Protein AF-A0A117LUB0-F1 (afdb_monomer_lite)

Structure (mmCIF, N/CA/C/O backbone):
data_AF-A0A117LUB0-F1
#
_entry.id   AF-A0A117LUB0-F1
#
loop_
_atom_site.group_PDB
_atom_site.id
_atom_site.type_symbol
_atom_site.label_atom_id
_atom_site.label_alt_id
_atom_site.label_comp_id
_atom_site.label_asym_id
_atom_site.label_entity_id
_atom_site.label_seq_id
_atom_site.pdbx_PDB_ins_code
_atom_site.Cartn_x
_atom_site.Cartn_y
_atom_site.Cartn_z
_atom_site.occupancy
_atom_site.B_iso_or_equiv
_atom_site.auth_seq_id
_atom_site.auth_comp_id
_atom_site.auth_asym_id
_atom_site.auth_atom_id
_atom_site.pdbx_PDB_model_num
ATOM 1 N N . MET A 1 1 ? 6.906 -8.704 -12.789 1.00 58.91 1 MET A N 1
ATOM 2 C CA . MET A 1 1 ? 6.897 -8.270 -11.365 1.00 58.91 1 MET A CA 1
ATOM 3 C C . MET A 1 1 ? 5.902 -9.139 -10.612 1.00 58.91 1 MET A C 1
ATOM 5 O O . MET A 1 1 ? 5.045 -9.706 -11.265 1.00 58.91 1 MET A O 1
ATOM 9 N N . SER A 1 2 ? 6.000 -9.278 -9.291 1.00 69.88 2 SER A N 1
ATOM 10 C CA . SER A 1 2 ? 4.994 -10.000 -8.493 1.00 69.88 2 SER A CA 1
ATOM 11 C C . SER A 1 2 ? 3.838 -9.080 -8.073 1.00 69.88 2 SER A C 1
ATOM 13 O O . SE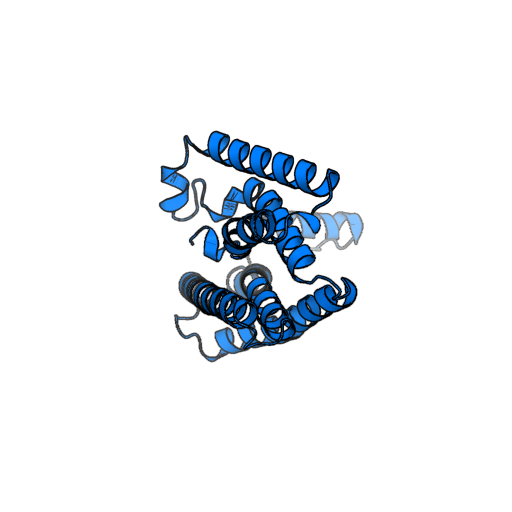R A 1 2 ? 4.019 -7.866 -7.974 1.00 69.88 2 SER A O 1
ATOM 15 N N . LEU A 1 3 ? 2.674 -9.656 -7.745 1.00 74.62 3 LEU A N 1
ATOM 16 C CA . LEU A 1 3 ? 1.497 -8.938 -7.218 1.00 74.62 3 LEU A CA 1
ATOM 17 C C . LEU A 1 3 ? 1.851 -8.012 -6.039 1.00 74.62 3 LEU A C 1
ATOM 19 O O . LEU A 1 3 ? 1.409 -6.869 -5.957 1.00 74.62 3 LEU A O 1
ATOM 23 N N . VAL A 1 4 ? 2.689 -8.520 -5.132 1.00 78.00 4 VAL A N 1
ATOM 24 C CA . VAL A 1 4 ? 3.098 -7.837 -3.897 1.00 78.00 4 VAL A CA 1
ATOM 25 C C . VAL A 1 4 ? 4.082 -6.702 -4.179 1.00 78.00 4 VAL A C 1
ATOM 27 O O . VAL A 1 4 ? 4.065 -5.700 -3.474 1.00 78.00 4 VAL A O 1
ATOM 30 N N . ALA A 1 5 ? 4.915 -6.818 -5.217 1.00 75.19 5 ALA A N 1
ATOM 31 C CA . ALA A 1 5 ? 5.794 -5.723 -5.618 1.00 75.19 5 ALA A CA 1
ATOM 32 C C . ALA A 1 5 ? 5.001 -4.538 -6.198 1.00 75.19 5 ALA A C 1
ATOM 34 O O . ALA A 1 5 ? 5.408 -3.393 -6.017 1.00 75.19 5 ALA A O 1
ATOM 35 N N . VAL A 1 6 ? 3.868 -4.817 -6.857 1.00 76.12 6 VAL A N 1
ATOM 36 C CA . VAL A 1 6 ? 2.976 -3.798 -7.434 1.00 76.12 6 VAL A CA 1
ATOM 37 C C . VAL A 1 6 ? 2.103 -3.147 -6.360 1.00 76.12 6 VAL A C 1
ATOM 39 O O . VAL A 1 6 ? 1.997 -1.924 -6.316 1.00 76.12 6 VAL A O 1
ATOM 42 N N . SER A 1 7 ? 1.501 -3.944 -5.471 1.00 83.94 7 SER A N 1
ATOM 43 C CA . SER A 1 7 ? 0.684 -3.447 -4.359 1.00 83.94 7 SER A CA 1
ATOM 44 C C . SER A 1 7 ? 1.039 -4.171 -3.054 1.00 83.94 7 SER A C 1
ATOM 46 O O . SER A 1 7 ? 0.397 -5.157 -2.677 1.00 83.94 7 SER A O 1
ATOM 48 N N . PRO A 1 8 ? 2.059 -3.694 -2.317 1.00 87.38 8 PRO A N 1
ATOM 49 C CA . PRO A 1 8 ? 2.492 -4.336 -1.074 1.00 87.38 8 PRO A CA 1
ATOM 50 C C . PRO A 1 8 ? 1.446 -4.235 0.044 1.00 87.38 8 PRO A C 1
ATOM 52 O O . PRO A 1 8 ? 1.437 -5.044 0.972 1.00 87.38 8 PRO A O 1
ATOM 55 N N . LEU A 1 9 ? 0.514 -3.283 -0.074 1.00 89.44 9 LEU A N 1
ATOM 56 C CA . LEU A 1 9 ? -0.613 -3.103 0.839 1.00 89.44 9 LEU A CA 1
ATOM 57 C C . LEU A 1 9 ? -1.539 -4.323 0.907 1.00 89.44 9 LEU A C 1
ATOM 59 O O . LEU A 1 9 ? -2.179 -4.527 1.938 1.00 89.44 9 LEU A O 1
ATOM 63 N N . ILE A 1 10 ? -1.563 -5.174 -0.125 1.00 90.06 10 ILE A N 1
ATOM 64 C CA . ILE A 1 10 ? -2.327 -6.431 -0.107 1.00 90.06 10 ILE A CA 1
ATOM 65 C C . ILE A 1 10 ? -1.963 -7.275 1.120 1.00 90.06 10 ILE A C 1
ATOM 67 O O . ILE A 1 10 ? -2.842 -7.861 1.742 1.00 90.06 10 ILE A O 1
ATOM 71 N N . ILE A 1 11 ? -0.691 -7.305 1.523 1.00 90.81 11 ILE A N 1
ATOM 72 C CA . ILE A 1 11 ? -0.265 -8.082 2.694 1.00 90.81 11 ILE A CA 1
ATOM 73 C C . ILE 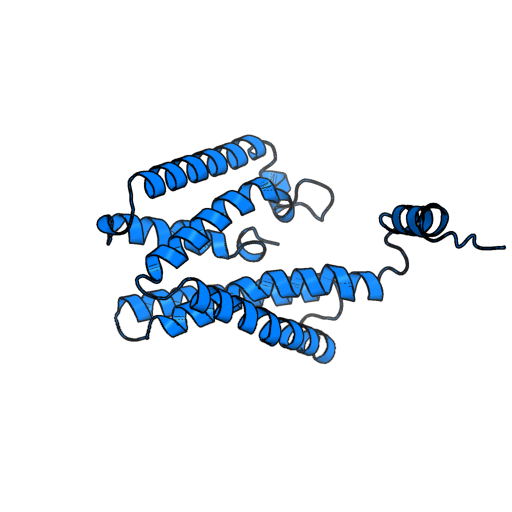A 1 11 ? -0.855 -7.508 3.984 1.00 90.81 11 ILE A C 1
ATOM 75 O O . ILE A 1 11 ? -1.269 -8.261 4.862 1.00 90.81 11 ILE A O 1
ATOM 79 N N . ILE A 1 12 ? -0.981 -6.184 4.086 1.00 89.94 12 ILE A N 1
ATOM 80 C CA . ILE A 1 12 ? -1.655 -5.546 5.223 1.00 89.94 12 ILE A CA 1
ATOM 81 C C . ILE A 1 12 ? -3.143 -5.926 5.231 1.00 89.94 12 ILE A C 1
ATOM 83 O O . ILE A 1 12 ? -3.667 -6.308 6.278 1.00 89.94 12 ILE A O 1
ATOM 87 N N . ALA A 1 13 ? -3.809 -5.897 4.074 1.00 91.44 13 ALA A N 1
ATOM 88 C CA . ALA A 1 13 ? -5.204 -6.319 3.955 1.00 91.44 13 ALA A CA 1
ATOM 89 C C . ALA A 1 13 ? -5.412 -7.801 4.314 1.00 91.44 13 ALA A C 1
ATOM 91 O O . ALA A 1 13 ? -6.375 -8.128 4.998 1.00 91.44 13 ALA A O 1
ATOM 92 N N . LEU A 1 14 ? -4.521 -8.698 3.887 1.00 90.56 14 LEU A N 1
ATOM 93 C CA . LEU A 1 14 ? -4.673 -10.142 4.097 1.00 90.56 14 LEU A CA 1
ATOM 94 C C . LEU A 1 14 ? -4.226 -10.616 5.484 1.00 90.56 14 LEU A C 1
ATOM 96 O O . LEU A 1 14 ? -4.727 -11.628 5.962 1.00 90.56 14 LEU A O 1
ATOM 100 N N . VAL A 1 15 ? -3.293 -9.915 6.133 1.00 90.56 15 VAL A N 1
ATOM 101 C CA . VAL A 1 15 ? -2.713 -10.351 7.416 1.00 90.56 15 VAL A CA 1
ATOM 102 C C . VAL A 1 15 ? -3.205 -9.492 8.574 1.00 90.56 15 VAL A C 1
ATOM 104 O O . VAL A 1 15 ? -3.722 -10.011 9.562 1.00 90.56 15 VAL A O 1
ATOM 107 N N . VAL A 1 16 ? -3.072 -8.169 8.475 1.00 90.25 16 VAL A N 1
ATOM 108 C CA . VAL A 1 16 ? -3.360 -7.268 9.601 1.00 90.25 16 VAL A CA 1
ATOM 109 C C . VAL A 1 16 ? -4.862 -7.157 9.840 1.00 90.25 16 VAL A C 1
ATOM 111 O O . VAL A 1 16 ? -5.297 -7.194 10.992 1.00 90.25 16 VAL A O 1
ATOM 114 N N . LEU A 1 17 ? -5.668 -7.065 8.777 1.00 92.06 17 LEU A N 1
ATOM 115 C CA . LEU A 1 17 ? -7.118 -6.922 8.913 1.00 92.06 17 LEU A CA 1
ATOM 116 C C . LEU A 1 17 ? -7.772 -8.124 9.625 1.00 92.06 17 LEU A C 1
ATOM 118 O O . LEU A 1 17 ? -8.487 -7.878 10.600 1.00 92.06 17 LEU A O 1
ATOM 122 N N . PRO A 1 18 ? -7.519 -9.399 9.251 1.00 91.44 18 PRO A N 1
ATOM 123 C CA . PRO A 1 18 ? -8.100 -10.536 9.970 1.00 91.44 18 PRO A CA 1
ATOM 124 C C . PRO A 1 18 ? -7.642 -10.621 11.428 1.00 91.44 18 PRO A C 1
ATOM 126 O O . PRO A 1 18 ? -8.453 -10.893 12.313 1.00 91.44 18 PRO A O 1
ATOM 129 N N . ILE A 1 19 ? -6.367 -10.321 11.708 1.00 91.31 19 ILE A N 1
ATOM 130 C CA . ILE A 1 19 ? -5.844 -10.297 13.083 1.00 91.31 19 ILE A CA 1
ATOM 131 C C . ILE A 1 19 ? -6.575 -9.242 13.921 1.00 91.31 19 ILE A C 1
ATOM 133 O O . ILE A 1 19 ? -6.931 -9.511 15.070 1.00 91.31 19 ILE A O 1
ATOM 137 N N . LEU A 1 20 ? -6.824 -8.052 13.367 1.00 90.69 20 LEU A N 1
ATOM 138 C CA . LEU A 1 20 ? -7.571 -6.998 14.057 1.00 90.69 20 LEU A CA 1
ATOM 139 C C . LEU A 1 20 ? -9.039 -7.373 14.266 1.00 90.69 20 LEU A C 1
ATOM 141 O O . LEU A 1 20 ? -9.566 -7.117 15.349 1.00 90.69 20 LEU A O 1
ATOM 145 N N . LEU A 1 21 ? -9.683 -7.995 13.275 1.00 91.44 21 LEU A N 1
ATOM 146 C CA . LEU A 1 21 ? -11.057 -8.487 13.402 1.00 91.44 21 LEU A CA 1
ATOM 147 C C . LEU A 1 21 ? -11.181 -9.529 14.518 1.00 91.44 21 LEU A C 1
ATOM 149 O O . LEU A 1 21 ? -12.146 -9.487 15.278 1.00 91.44 21 LEU A O 1
ATOM 153 N N . TRP A 1 22 ? -10.191 -10.414 14.659 1.00 91.44 22 TRP A N 1
ATOM 154 C CA . TRP A 1 22 ? -10.191 -11.436 15.704 1.00 91.44 22 TRP A CA 1
ATOM 155 C C . TRP A 1 22 ? -9.831 -10.874 17.086 1.00 91.44 22 TRP A C 1
ATOM 157 O O . TRP A 1 22 ? -10.547 -11.110 18.056 1.00 91.44 22 TRP A O 1
ATOM 167 N N . ARG A 1 23 ? -8.738 -10.108 17.202 1.00 89.44 23 ARG A N 1
ATOM 168 C CA . ARG A 1 23 ? -8.242 -9.626 18.506 1.00 89.44 23 ARG A CA 1
ATOM 169 C C . ARG A 1 23 ? -8.970 -8.394 19.032 1.00 89.44 23 ARG A C 1
ATOM 171 O O . ARG A 1 23 ? -8.934 -8.141 20.234 1.00 89.44 23 ARG A O 1
ATOM 178 N N . ARG A 1 24 ? -9.555 -7.573 18.156 1.00 87.62 24 ARG A N 1
ATOM 179 C CA . ARG A 1 24 ? -10.203 -6.299 18.515 1.00 87.62 24 ARG A CA 1
ATOM 180 C C . ARG A 1 24 ? -11.513 -6.085 17.740 1.00 87.62 24 ARG A C 1
ATOM 182 O O . ARG A 1 24 ? -11.680 -5.033 17.115 1.00 87.62 24 ARG A O 1
ATOM 189 N N . PRO A 1 25 ? -12.482 -7.017 17.819 1.00 88.12 25 PRO A N 1
ATOM 190 C CA . PRO A 1 25 ? -13.734 -6.933 17.061 1.00 88.12 25 PRO A CA 1
ATOM 191 C C . PRO A 1 25 ? -14.556 -5.678 17.383 1.00 88.12 25 PRO A C 1
ATOM 193 O O . PRO A 1 25 ? -15.292 -5.198 16.521 1.00 88.12 25 PRO A O 1
ATOM 196 N N . GLY A 1 26 ? -14.408 -5.124 18.595 1.00 87.62 26 GLY A N 1
ATOM 197 C CA . GLY A 1 26 ? -15.091 -3.906 19.043 1.00 87.62 26 GLY A CA 1
ATOM 198 C C . GLY A 1 26 ? -14.640 -2.616 18.346 1.00 87.62 26 GLY A C 1
ATOM 199 O O . GLY A 1 26 ? -15.321 -1.605 18.456 1.0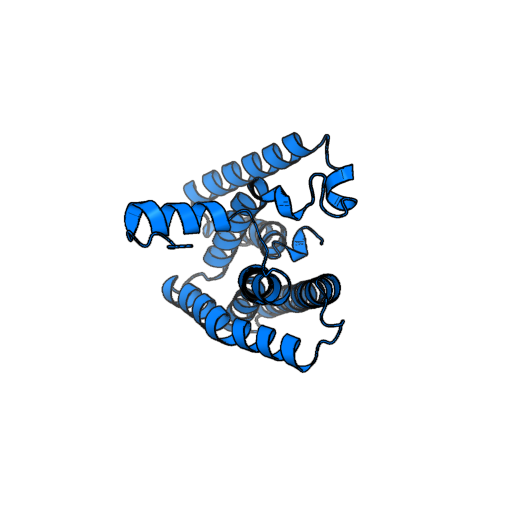0 87.62 26 GLY A O 1
ATOM 200 N N . ARG A 1 27 ? -13.527 -2.627 17.595 1.00 87.94 27 ARG A N 1
ATOM 201 C CA . ARG A 1 27 ? -13.092 -1.465 16.791 1.00 87.94 27 ARG A CA 1
ATOM 202 C C . ARG A 1 27 ? -13.838 -1.326 15.458 1.00 87.94 27 ARG A C 1
ATOM 204 O O . ARG A 1 27 ? -13.676 -0.316 14.768 1.00 87.94 27 ARG A O 1
ATOM 211 N N . PHE A 1 28 ? -14.618 -2.336 15.079 1.00 91.81 28 PHE A N 1
ATOM 212 C CA . PHE A 1 28 ? -15.309 -2.405 13.796 1.00 91.81 28 PHE A CA 1
ATOM 213 C C . PHE A 1 28 ? -16.811 -2.251 13.996 1.00 91.81 28 PHE A C 1
ATOM 215 O O . PHE A 1 28 ? -17.440 -3.062 14.679 1.00 91.81 28 PHE A O 1
ATOM 222 N N . THR A 1 29 ? -17.376 -1.230 13.359 1.00 92.38 29 THR A N 1
ATOM 223 C CA . THR A 1 29 ? -18.822 -1.009 13.303 1.00 92.38 29 THR A CA 1
ATOM 224 C C . THR A 1 29 ? -19.496 -2.034 12.385 1.00 92.38 29 THR A C 1
ATOM 226 O O . THR A 1 29 ? -18.838 -2.758 11.632 1.00 92.38 29 THR A O 1
ATOM 229 N N . THR A 1 30 ? -20.826 -2.103 12.422 1.00 92.94 30 THR A N 1
ATOM 230 C CA . THR A 1 30 ? -21.610 -2.919 11.481 1.00 92.94 30 THR A CA 1
ATOM 231 C C . THR A 1 30 ? -21.372 -2.496 10.031 1.00 92.94 30 THR A C 1
ATOM 233 O O . THR A 1 30 ? -21.163 -3.359 9.180 1.00 92.94 30 THR A O 1
ATOM 236 N N . ALA A 1 31 ? -21.303 -1.187 9.768 1.00 93.19 31 ALA A N 1
ATOM 237 C CA . ALA A 1 31 ? -20.984 -0.636 8.453 1.00 93.19 31 ALA A CA 1
ATOM 238 C C . ALA A 1 31 ? -19.578 -1.046 7.981 1.00 93.19 31 ALA A C 1
ATOM 240 O O . ALA A 1 31 ? -19.426 -1.509 6.853 1.00 93.19 31 ALA A O 1
ATOM 241 N N . ASP A 1 32 ? -18.561 -0.977 8.853 1.00 93.12 32 ASP A N 1
ATOM 242 C CA . ASP A 1 32 ? -17.200 -1.423 8.510 1.00 93.12 32 ASP A CA 1
ATOM 243 C C . ASP A 1 32 ? -17.191 -2.891 8.061 1.00 93.12 32 ASP A C 1
ATOM 245 O O . ASP A 1 32 ? -16.544 -3.243 7.079 1.00 93.12 32 ASP A O 1
ATOM 249 N N . ARG A 1 33 ? -17.932 -3.761 8.759 1.00 93.25 33 ARG A N 1
ATOM 250 C CA . ARG A 1 33 ? -18.008 -5.193 8.426 1.00 93.25 33 ARG A CA 1
ATOM 251 C C . ARG A 1 33 ? -18.712 -5.442 7.094 1.00 93.25 33 ARG A C 1
ATOM 253 O O . ARG A 1 33 ? -18.272 -6.309 6.344 1.00 93.25 33 ARG A O 1
ATOM 260 N N . GLN A 1 34 ? -19.763 -4.681 6.788 1.00 94.62 34 GLN A N 1
ATOM 261 C CA . GLN A 1 34 ? -20.443 -4.746 5.491 1.00 94.62 34 GLN A CA 1
ATOM 262 C C . GLN A 1 34 ? -19.518 -4.303 4.354 1.00 94.62 34 GLN A C 1
ATOM 264 O O . GLN A 1 34 ? -19.439 -4.989 3.337 1.00 94.62 34 GLN A O 1
ATOM 269 N N . ILE A 1 35 ? -18.765 -3.214 4.550 1.00 94.44 35 ILE A N 1
ATOM 270 C CA . ILE A 1 35 ? -17.763 -2.740 3.586 1.00 94.44 35 ILE A CA 1
ATOM 271 C C . ILE A 1 35 ? -16.678 -3.800 3.382 1.00 94.44 35 ILE A C 1
ATOM 273 O O . ILE A 1 35 ? -16.350 -4.125 2.244 1.00 94.44 35 ILE A O 1
ATOM 277 N N . ILE A 1 36 ? -16.147 -4.379 4.465 1.00 95.00 36 ILE A N 1
ATOM 278 C CA . ILE A 1 36 ? -15.138 -5.443 4.383 1.00 95.00 36 ILE A CA 1
ATOM 279 C C . ILE A 1 36 ? -15.680 -6.629 3.582 1.00 95.00 36 ILE A C 1
ATOM 281 O O . ILE A 1 36 ? -15.014 -7.084 2.655 1.00 95.00 36 ILE A O 1
ATOM 285 N N . LEU A 1 37 ? -16.887 -7.104 3.902 1.00 95.56 37 LEU A N 1
ATOM 286 C CA . LEU A 1 37 ? -17.511 -8.223 3.198 1.00 95.56 37 LEU A CA 1
ATOM 287 C C . LEU A 1 37 ? -17.689 -7.914 1.708 1.00 95.56 37 LEU A C 1
ATOM 289 O O . LEU A 1 37 ? -17.297 -8.722 0.869 1.00 95.56 37 LEU A O 1
ATOM 293 N N . PHE A 1 38 ? -18.227 -6.738 1.384 1.00 95.75 38 PHE A N 1
ATOM 294 C CA . PHE A 1 38 ? -18.416 -6.298 0.005 1.00 95.75 38 PHE A CA 1
ATOM 295 C C . PHE A 1 38 ? -17.092 -6.284 -0.769 1.00 95.75 38 PHE A C 1
ATOM 297 O O . PHE A 1 38 ? -16.996 -6.888 -1.835 1.00 95.75 38 PHE A O 1
ATOM 304 N N . LEU A 1 39 ? -16.047 -5.664 -0.214 1.00 95.44 39 LEU A N 1
ATOM 305 C CA . LEU A 1 39 ? -14.737 -5.572 -0.865 1.00 95.44 39 LEU A CA 1
ATOM 306 C C . LEU A 1 39 ? -14.063 -6.939 -1.026 1.00 95.44 39 LEU A C 1
ATOM 308 O O . LEU A 1 39 ? -13.416 -7.176 -2.046 1.00 95.44 39 LEU A O 1
ATOM 312 N N . VAL A 1 40 ? -14.227 -7.846 -0.059 1.00 94.25 40 VAL A N 1
ATOM 313 C CA . VAL A 1 40 ? -13.730 -9.226 -0.163 1.00 94.25 40 VAL A CA 1
ATOM 314 C C . VAL A 1 40 ? -14.455 -9.974 -1.280 1.00 94.25 40 VAL A C 1
ATOM 316 O O . VAL A 1 40 ? -13.796 -10.593 -2.113 1.00 94.25 40 VAL A O 1
ATOM 319 N N . VAL A 1 41 ? -15.786 -9.877 -1.352 1.00 95.31 41 VAL A N 1
ATOM 320 C CA . VAL A 1 41 ? -16.582 -10.513 -2.415 1.00 95.31 41 VAL A CA 1
ATOM 321 C C . VAL A 1 41 ? -16.202 -9.964 -3.789 1.00 95.31 41 VAL A C 1
ATOM 323 O O . VAL A 1 41 ? -15.964 -10.747 -4.707 1.00 95.31 41 VAL A O 1
ATOM 326 N N . VAL A 1 42 ? -16.067 -8.643 -3.929 1.00 93.31 42 VAL A N 1
ATOM 327 C CA . VAL A 1 42 ? -15.593 -8.009 -5.171 1.00 93.31 42 VAL A CA 1
ATOM 328 C C . VAL A 1 42 ? -14.187 -8.496 -5.526 1.00 93.31 42 VAL A C 1
ATOM 330 O O . VAL A 1 42 ? -13.941 -8.872 -6.670 1.00 93.31 42 VAL A O 1
ATOM 333 N N . GLY A 1 43 ? -13.272 -8.553 -4.555 1.00 91.25 43 GLY A N 1
ATOM 334 C CA . GLY A 1 43 ? -11.919 -9.065 -4.764 1.00 91.25 43 GLY A CA 1
ATOM 335 C C . GLY A 1 43 ? -11.912 -10.508 -5.278 1.00 91.25 43 GLY A C 1
ATOM 336 O O . GLY A 1 43 ? -11.214 -10.806 -6.246 1.00 91.25 43 GLY A O 1
ATOM 337 N N . ILE A 1 44 ? -12.729 -11.385 -4.687 1.00 91.50 44 ILE A N 1
ATOM 338 C CA . ILE A 1 44 ? -12.897 -12.775 -5.137 1.00 91.50 44 ILE A CA 1
ATOM 339 C C . ILE A 1 44 ? -13.486 -12.818 -6.550 1.00 91.50 44 ILE A C 1
ATOM 341 O O . ILE A 1 44 ? -12.973 -13.548 -7.393 1.00 91.50 44 ILE A O 1
ATOM 345 N N . ALA A 1 45 ? -14.516 -12.018 -6.838 1.00 91.12 45 ALA A N 1
ATOM 346 C CA . ALA A 1 45 ? -15.138 -11.966 -8.159 1.00 91.12 45 ALA A CA 1
ATOM 347 C C . ALA A 1 45 ? -14.135 -11.566 -9.253 1.00 91.12 45 ALA A C 1
ATOM 349 O O . ALA A 1 45 ? -14.137 -12.163 -10.330 1.00 91.12 45 ALA A O 1
ATOM 350 N N . VAL A 1 46 ? -13.228 -10.623 -8.963 1.00 88.81 46 VAL A N 1
ATOM 351 C CA . VAL A 1 46 ? -12.126 -10.283 -9.874 1.00 88.81 46 VAL A CA 1
ATOM 352 C C . VAL A 1 46 ? -11.241 -11.506 -10.110 1.00 88.81 46 VAL A C 1
ATOM 354 O O . VAL A 1 46 ? -11.019 -11.876 -11.257 1.00 88.81 46 VAL A O 1
ATOM 357 N N . TRP A 1 47 ? -10.785 -12.201 -9.066 1.00 86.44 47 TRP A N 1
ATOM 358 C CA . TRP A 1 47 ? -9.974 -13.412 -9.252 1.00 86.44 47 TRP A CA 1
ATOM 359 C C . TRP A 1 47 ? -10.692 -14.504 -10.055 1.00 86.44 47 TRP A C 1
ATOM 361 O O . TRP A 1 47 ? -10.076 -15.127 -10.918 1.00 86.44 47 TRP A O 1
ATOM 371 N N . VAL A 1 48 ? -11.996 -14.696 -9.838 1.00 87.50 48 VAL A N 1
ATOM 372 C CA . VAL A 1 48 ? -12.817 -15.643 -10.610 1.00 87.50 48 VAL A CA 1
ATOM 373 C C . VAL A 1 48 ? -12.885 -15.242 -12.086 1.00 87.50 48 VAL A C 1
ATOM 375 O O . VAL A 1 48 ? -12.723 -16.097 -12.957 1.00 87.50 48 VAL A O 1
ATOM 378 N N . ALA A 1 49 ? -13.050 -13.952 -12.388 1.00 85.62 49 ALA A N 1
ATOM 379 C CA . ALA A 1 49 ? -13.053 -13.455 -13.764 1.00 85.62 49 ALA A CA 1
ATOM 380 C C . ALA A 1 49 ? -11.710 -13.699 -14.479 1.00 85.62 49 ALA A C 1
ATOM 382 O O . ALA A 1 49 ? -11.687 -13.999 -15.673 1.00 85.62 49 ALA A O 1
ATOM 383 N N . TYR A 1 50 ? -10.596 -13.634 -13.744 1.00 81.25 50 TYR A N 1
ATOM 384 C CA . TYR A 1 50 ? -9.247 -13.859 -14.273 1.00 81.25 50 TYR A CA 1
ATOM 385 C C . TYR A 1 50 ? -8.764 -15.315 -14.172 1.00 81.25 50 TYR A C 1
ATOM 387 O O . TYR A 1 50 ? -7.657 -15.614 -14.624 1.00 81.25 50 TYR A O 1
ATOM 395 N N . LEU A 1 51 ? -9.583 -16.244 -13.658 1.00 81.19 51 LEU A N 1
ATOM 396 C CA . LEU A 1 51 ? -9.197 -17.645 -13.446 1.00 81.19 51 LEU A CA 1
ATOM 397 C C . LEU A 1 51 ? -8.690 -18.309 -14.737 1.00 81.19 51 LEU A C 1
ATOM 399 O O . LEU A 1 51 ? -7.684 -19.016 -14.729 1.00 81.19 51 LEU A O 1
ATOM 403 N N . ARG A 1 52 ? -9.349 -18.019 -15.867 1.00 77.56 52 ARG A N 1
ATOM 404 C CA . ARG A 1 52 ? -8.990 -18.547 -17.197 1.00 77.56 52 ARG A CA 1
ATOM 405 C C . ARG A 1 52 ? -7.639 -18.037 -17.711 1.00 77.56 52 ARG A C 1
ATOM 407 O O . ARG A 1 52 ? -7.032 -18.685 -18.554 1.00 77.56 52 ARG A O 1
ATOM 414 N N . SER A 1 53 ? -7.159 -16.915 -17.180 1.00 74.38 53 SER A N 1
ATOM 415 C CA . SER A 1 53 ? -5.927 -16.243 -17.605 1.00 74.38 53 SER A CA 1
ATOM 416 C C . SER A 1 53 ? -4.818 -16.305 -16.546 1.00 74.38 53 SER A C 1
ATOM 418 O O . SER A 1 53 ? -3.782 -15.661 -16.705 1.00 74.38 53 SER A O 1
ATOM 420 N N . MET A 1 54 ? -5.000 -17.103 -15.484 1.00 72.12 54 MET A N 1
ATOM 421 C CA . MET A 1 54 ? -4.064 -17.251 -14.356 1.00 72.12 54 MET A CA 1
ATOM 422 C C . MET A 1 54 ? -2.636 -17.593 -14.784 1.00 72.12 54 MET A C 1
ATOM 424 O O . MET A 1 54 ? -1.675 -17.069 -14.221 1.00 72.12 54 MET A O 1
ATOM 428 N N . HIS A 1 55 ? -2.489 -18.457 -15.792 1.00 70.06 55 HIS A N 1
ATOM 429 C CA . HIS A 1 55 ? -1.174 -18.834 -16.302 1.00 70.06 55 HIS A CA 1
ATOM 430 C C . HIS A 1 55 ? -0.455 -17.641 -16.954 1.00 70.06 55 HIS A C 1
ATOM 432 O O . HIS A 1 55 ? 0.727 -17.431 -16.697 1.00 70.06 55 HIS A O 1
ATOM 438 N N . GLY A 1 56 ? -1.177 -16.812 -17.719 1.00 65.62 56 GLY A N 1
ATOM 439 C CA . GLY A 1 56 ? -0.627 -15.624 -18.383 1.00 65.62 56 GLY A CA 1
ATOM 440 C C . GLY A 1 56 ? -0.197 -14.515 -17.416 1.00 65.62 56 GLY A C 1
ATOM 441 O O . GLY A 1 56 ? 0.794 -13.837 -17.685 1.00 65.62 56 GLY A O 1
ATOM 442 N N . LEU A 1 57 ? -0.860 -14.401 -16.255 1.00 65.62 57 LEU A N 1
ATOM 443 C CA . LEU A 1 57 ? -0.555 -13.393 -15.222 1.00 65.62 57 LEU A CA 1
ATOM 444 C C . LEU A 1 57 ? 0.879 -13.468 -14.690 1.00 65.62 57 LEU A C 1
ATOM 446 O O . LEU A 1 57 ? 1.437 -12.436 -14.318 1.00 65.62 57 LEU A O 1
ATOM 450 N N . ASN A 1 58 ? 1.478 -14.661 -14.663 1.00 63.62 58 ASN A N 1
ATOM 451 C CA . ASN A 1 58 ? 2.808 -14.883 -14.087 1.00 63.62 58 ASN A CA 1
ATOM 452 C C . ASN A 1 58 ? 3.920 -15.092 -15.126 1.00 63.62 58 ASN A C 1
ATOM 454 O O . ASN A 1 58 ? 5.092 -15.028 -14.761 1.00 63.62 58 ASN A O 1
ATOM 458 N N . THR A 1 59 ? 3.579 -15.342 -16.394 1.00 61.66 59 THR A N 1
ATOM 459 C CA . THR A 1 59 ? 4.547 -15.695 -17.452 1.00 61.66 59 THR A CA 1
ATOM 460 C C . THR A 1 59 ? 4.678 -14.638 -18.549 1.00 61.66 59 THR A C 1
ATOM 462 O O . THR A 1 59 ? 5.555 -14.749 -19.405 1.00 61.66 59 THR A O 1
ATOM 465 N N . SER A 1 60 ? 3.838 -13.598 -18.539 1.00 55.56 60 SER A N 1
ATOM 466 C CA . SER A 1 60 ? 3.840 -12.562 -19.573 1.00 55.56 60 SER A CA 1
ATOM 467 C C . SER A 1 60 ? 5.108 -11.700 -19.555 1.00 55.56 60 SER A C 1
ATOM 469 O O . SER A 1 60 ? 5.456 -11.087 -18.546 1.00 55.56 60 SER A O 1
ATOM 471 N N . ASN A 1 61 ? 5.740 -11.578 -20.727 1.00 56.22 61 ASN A N 1
ATOM 472 C CA . ASN A 1 61 ? 6.808 -10.613 -21.015 1.00 56.22 61 ASN A CA 1
ATOM 473 C C . ASN A 1 61 ? 6.267 -9.218 -21.409 1.00 56.22 61 ASN A C 1
ATOM 475 O O . ASN A 1 61 ? 7.037 -8.373 -21.861 1.00 56.22 61 ASN A O 1
ATOM 479 N N . GLY A 1 62 ? 4.960 -8.961 -21.239 1.00 51.41 62 GLY A N 1
ATOM 480 C CA . GLY A 1 62 ? 4.358 -7.628 -21.386 1.00 51.41 62 GLY A CA 1
ATOM 481 C C . GLY A 1 62 ? 3.233 -7.473 -22.418 1.00 51.41 62 GLY A C 1
ATOM 482 O O . GLY A 1 62 ? 2.741 -6.361 -22.553 1.00 51.41 62 GLY A O 1
ATOM 483 N N . ILE A 1 63 ? 2.806 -8.531 -23.126 1.00 47.12 63 ILE A N 1
ATOM 484 C CA . ILE A 1 63 ? 1.817 -8.425 -24.233 1.00 47.12 63 ILE A CA 1
ATOM 485 C C . ILE A 1 63 ? 0.492 -9.190 -23.959 1.00 47.12 63 ILE A C 1
ATOM 487 O O . ILE A 1 63 ? -0.496 -9.019 -24.661 1.00 47.12 63 ILE A O 1
ATOM 491 N N . VAL A 1 64 ? 0.407 -9.982 -22.887 1.00 50.41 64 VAL A N 1
ATOM 492 C CA . VAL A 1 64 ? -0.781 -10.783 -22.467 1.00 50.41 64 VAL A CA 1
ATOM 493 C C . VAL A 1 64 ? -0.974 -10.544 -20.948 1.00 50.41 64 VAL A C 1
ATOM 495 O O . VAL A 1 64 ? -0.003 -10.054 -20.361 1.00 50.41 64 VAL A O 1
ATOM 498 N N . PRO A 1 65 ? -2.148 -10.745 -20.287 1.00 50.31 65 PRO A N 1
ATOM 499 C CA . PRO A 1 65 ? -2.452 -10.074 -19.022 1.00 50.31 65 PRO A CA 1
ATOM 500 C C . PRO A 1 65 ? -1.347 -10.344 -18.011 1.00 50.31 65 PRO A C 1
ATOM 502 O O . PRO A 1 65 ? -1.144 -11.471 -17.594 1.00 50.31 65 PRO A O 1
ATOM 505 N N . ASP A 1 66 ? -0.591 -9.298 -17.714 1.00 61.72 66 ASP A N 1
ATOM 506 C CA . ASP A 1 66 ? 0.470 -9.238 -16.723 1.00 61.72 66 ASP A CA 1
ATOM 507 C C . ASP A 1 66 ? -0.171 -8.900 -15.378 1.00 61.72 66 ASP A C 1
ATOM 509 O O . ASP A 1 66 ? -1.155 -8.158 -15.319 1.00 61.72 66 ASP A O 1
ATOM 513 N N . ILE A 1 67 ? 0.389 -9.409 -14.284 1.00 67.19 67 ILE A N 1
ATOM 514 C CA . ILE A 1 67 ? -0.113 -9.138 -12.936 1.00 67.19 67 ILE A CA 1
ATOM 515 C C . ILE A 1 67 ? -0.243 -7.635 -12.630 1.00 67.19 67 ILE A C 1
ATOM 517 O O . ILE A 1 67 ? -1.086 -7.239 -11.827 1.00 67.19 67 ILE A O 1
ATOM 521 N N . ARG A 1 68 ? 0.525 -6.773 -13.309 1.00 65.00 68 ARG A N 1
ATOM 522 C CA . ARG A 1 68 ? 0.392 -5.306 -13.258 1.00 65.00 68 ARG A CA 1
ATOM 523 C C . ARG A 1 68 ? -0.993 -4.797 -13.674 1.00 65.00 68 ARG A C 1
ATOM 525 O O . ARG A 1 68 ? -1.407 -3.755 -13.179 1.00 65.00 68 ARG A O 1
ATOM 532 N N . TYR A 1 69 ? -1.714 -5.527 -14.521 1.00 67.06 69 TYR A N 1
ATOM 533 C CA . TYR A 1 69 ? -3.039 -5.153 -15.026 1.00 67.06 69 TYR A CA 1
ATOM 534 C C . TYR A 1 69 ? -4.196 -5.722 -14.195 1.00 67.06 69 TYR A C 1
ATOM 536 O O . TYR A 1 69 ? -5.358 -5.505 -14.534 1.00 67.06 69 TYR A O 1
ATOM 544 N N . LEU A 1 70 ? -3.913 -6.360 -13.050 1.00 78.25 70 LEU A N 1
ATOM 545 C CA . LEU A 1 70 ? -4.928 -6.735 -12.058 1.00 78.25 70 LEU A CA 1
ATOM 546 C C . LEU A 1 70 ? -5.455 -5.513 -11.264 1.00 78.25 70 LEU A C 1
ATOM 548 O O . LEU A 1 70 ? -5.831 -5.616 -10.096 1.00 78.25 70 LEU A O 1
ATOM 552 N N . THR A 1 71 ? -5.504 -4.340 -11.903 1.00 72.56 71 THR A N 1
ATOM 553 C CA . THR A 1 71 ? -6.003 -3.063 -11.372 1.00 72.56 71 THR A CA 1
ATOM 554 C C . THR A 1 71 ? -7.360 -3.181 -10.680 1.00 72.56 71 THR A C 1
ATOM 556 O O . THR A 1 71 ? -7.491 -2.639 -9.578 1.00 72.56 71 THR A O 1
ATOM 559 N N . PRO A 1 72 ? -8.342 -3.941 -11.216 1.00 82.88 72 PRO A N 1
ATOM 560 C CA . PRO A 1 72 ? -9.627 -4.116 -10.542 1.00 82.88 72 PRO A CA 1
ATOM 561 C C . PRO A 1 72 ? -9.524 -4.790 -9.165 1.00 82.88 72 PRO A C 1
ATOM 563 O O . PRO A 1 72 ? -10.394 -4.570 -8.330 1.00 82.88 72 PRO A O 1
ATOM 566 N N . PHE A 1 73 ? -8.473 -5.578 -8.898 1.00 87.88 73 PHE A N 1
ATOM 567 C CA . PHE A 1 73 ? -8.218 -6.186 -7.585 1.00 87.88 73 PHE A CA 1
ATOM 568 C C . PHE A 1 73 ? -7.411 -5.271 -6.656 1.00 87.88 73 PHE A C 1
ATOM 570 O O . PHE A 1 73 ? -7.630 -5.266 -5.442 1.00 87.88 73 PHE A O 1
ATOM 577 N N . TYR A 1 74 ? -6.486 -4.474 -7.200 1.00 86.25 74 TYR A N 1
ATOM 578 C CA . TYR A 1 74 ? -5.658 -3.584 -6.382 1.00 86.25 74 TYR A CA 1
ATOM 579 C C . TYR A 1 74 ? -6.480 -2.537 -5.632 1.00 86.25 74 TYR A C 1
ATOM 581 O O . TYR A 1 74 ? -6.125 -2.193 -4.505 1.00 86.25 74 TYR A O 1
ATOM 589 N N . LEU A 1 75 ? -7.589 -2.076 -6.214 1.00 88.50 75 LEU A N 1
ATOM 590 C CA . LEU A 1 75 ? -8.483 -1.119 -5.569 1.00 88.50 75 LEU A CA 1
ATOM 591 C C . LEU A 1 75 ? -9.157 -1.686 -4.301 1.00 88.50 75 LEU A C 1
ATOM 593 O O . LEU A 1 75 ? -8.932 -1.119 -3.229 1.00 88.50 75 LEU A O 1
ATOM 597 N N . PRO A 1 76 ? -9.928 -2.794 -4.345 1.00 91.69 76 PRO A N 1
ATOM 598 C CA . PRO A 1 76 ? -10.550 -3.342 -3.144 1.00 91.69 76 PRO A CA 1
ATOM 599 C C . PRO A 1 76 ? -9.515 -3.762 -2.097 1.00 91.69 76 PRO A C 1
ATOM 601 O O . PRO A 1 76 ? -9.697 -3.472 -0.914 1.00 91.69 76 PRO A O 1
ATOM 604 N N . ALA A 1 77 ? -8.392 -4.358 -2.507 1.00 91.44 77 ALA A N 1
ATOM 605 C CA . ALA A 1 77 ? -7.329 -4.717 -1.572 1.00 91.44 77 ALA A CA 1
ATOM 606 C C . ALA A 1 77 ? -6.669 -3.484 -0.924 1.00 91.44 77 ALA A C 1
ATOM 608 O O . ALA A 1 77 ? -6.387 -3.491 0.275 1.00 91.44 77 ALA A O 1
ATOM 609 N N . GLY A 1 78 ? -6.462 -2.409 -1.689 1.00 90.50 78 GLY A N 1
ATOM 610 C CA . GLY A 1 78 ? -5.938 -1.142 -1.183 1.00 90.50 78 GLY A CA 1
ATOM 611 C C . GLY A 1 78 ? -6.873 -0.492 -0.163 1.00 90.50 78 GLY A C 1
ATOM 612 O O . GLY A 1 78 ? -6.417 -0.073 0.901 1.00 90.50 78 GLY A O 1
ATOM 613 N N . ILE A 1 79 ? -8.182 -0.478 -0.430 1.00 92.81 79 ILE A N 1
ATOM 614 C CA . ILE A 1 79 ? -9.182 0.060 0.507 1.00 92.81 79 ILE A CA 1
ATOM 615 C C . ILE A 1 79 ? -9.210 -0.766 1.802 1.00 92.81 79 ILE A C 1
ATOM 617 O O . ILE A 1 79 ? -9.191 -0.192 2.892 1.00 92.81 79 ILE A O 1
ATOM 621 N N . LEU A 1 80 ? -9.178 -2.101 1.708 1.00 94.94 80 LEU A N 1
ATOM 622 C CA . LEU A 1 80 ? -9.093 -2.982 2.880 1.00 94.94 80 LEU A CA 1
ATOM 623 C C . LEU A 1 80 ? -7.828 -2.717 3.709 1.00 94.94 80 LEU A C 1
ATOM 625 O O . LEU A 1 80 ? -7.893 -2.682 4.940 1.00 94.94 80 LEU A O 1
ATOM 629 N N . ALA A 1 81 ? -6.688 -2.488 3.055 1.00 92.94 81 ALA A N 1
ATOM 630 C CA . ALA A 1 81 ? -5.441 -2.155 3.733 1.00 92.94 81 ALA A CA 1
ATOM 631 C C . ALA A 1 81 ? -5.519 -0.799 4.449 1.00 92.94 81 ALA A C 1
ATOM 633 O O . ALA A 1 81 ? -5.117 -0.700 5.607 1.00 92.94 81 ALA A O 1
ATOM 634 N N . ILE A 1 82 ? -6.074 0.231 3.802 1.00 92.00 82 ILE A N 1
ATOM 635 C CA . ILE A 1 82 ? -6.273 1.557 4.409 1.00 92.00 82 ILE A CA 1
ATOM 636 C C . ILE A 1 82 ? -7.194 1.452 5.626 1.00 92.00 82 ILE A C 1
ATOM 638 O O . ILE A 1 82 ? -6.889 2.017 6.679 1.00 92.00 82 ILE A O 1
ATOM 642 N N . LEU A 1 83 ? -8.280 0.684 5.519 1.00 92.38 83 LEU A N 1
ATOM 643 C CA . LEU A 1 83 ? -9.185 0.432 6.636 1.00 92.38 83 LEU A CA 1
ATOM 644 C C . LEU A 1 83 ? -8.451 -0.267 7.789 1.00 92.38 83 LEU A C 1
ATOM 646 O O . LEU A 1 83 ? -8.564 0.164 8.936 1.00 92.38 83 LEU A O 1
ATOM 650 N N . ALA A 1 84 ? -7.638 -1.287 7.500 1.00 92.56 84 ALA A N 1
ATOM 651 C CA . ALA A 1 84 ? -6.819 -1.962 8.506 1.00 92.56 84 ALA A CA 1
ATOM 652 C C . ALA A 1 84 ? -5.843 -0.997 9.200 1.00 92.56 84 ALA A C 1
ATOM 654 O O . ALA A 1 84 ? -5.749 -0.993 10.427 1.00 92.56 84 ALA A O 1
ATOM 655 N N . ILE A 1 85 ? -5.165 -0.140 8.431 1.00 91.62 85 ILE A N 1
ATOM 656 C CA . ILE A 1 85 ? -4.233 0.880 8.931 1.00 91.62 85 ILE A CA 1
ATOM 657 C C . ILE A 1 85 ? -4.964 1.881 9.833 1.00 91.62 85 ILE A C 1
ATOM 659 O O . ILE A 1 85 ? -4.488 2.183 10.927 1.00 91.62 85 ILE A O 1
ATOM 663 N N . HIS A 1 86 ? -6.139 2.357 9.421 1.00 90.38 86 HIS A N 1
ATOM 664 C CA . HIS A 1 86 ? -6.946 3.285 10.210 1.00 90.38 86 HIS A CA 1
ATOM 665 C C . HIS A 1 86 ? -7.397 2.656 11.539 1.00 90.38 86 HIS A C 1
ATOM 667 O O . HIS A 1 86 ? -7.241 3.255 12.603 1.00 90.38 86 HIS A O 1
ATOM 673 N N . LYS A 1 87 ? -7.873 1.405 11.514 1.00 90.50 87 LYS A N 1
ATOM 674 C CA . LYS A 1 87 ? -8.287 0.682 12.730 1.00 90.50 87 LYS A CA 1
ATOM 675 C C . LYS A 1 87 ? -7.110 0.286 13.625 1.00 90.50 87 LYS A C 1
ATOM 677 O O . LYS A 1 87 ? -7.275 0.175 14.847 1.00 90.50 87 LYS A O 1
ATO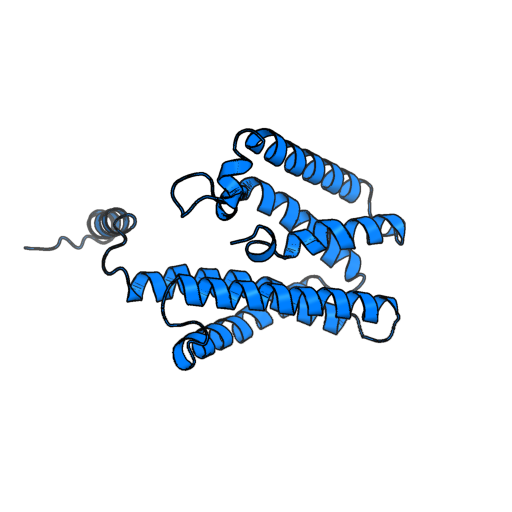M 682 N N . LEU A 1 88 ? -5.922 0.103 13.050 1.00 90.31 88 LEU A N 1
ATOM 683 C CA . LEU A 1 88 ? -4.676 -0.074 13.794 1.00 90.31 88 LEU A CA 1
ATOM 684 C C . LEU A 1 88 ? -4.286 1.217 14.531 1.00 90.31 88 LEU A C 1
ATOM 686 O O . LEU A 1 88 ? -3.904 1.146 15.701 1.00 90.31 88 LEU A O 1
ATOM 690 N N . ALA A 1 89 ? -4.452 2.371 13.874 1.00 85.94 89 ALA A N 1
ATOM 691 C CA . ALA A 1 89 ? -4.079 3.695 14.373 1.00 85.94 89 ALA A CA 1
ATOM 692 C C . ALA A 1 89 ? -4.744 4.070 15.699 1.00 85.94 89 ALA A C 1
ATOM 694 O O . ALA A 1 89 ? -4.121 4.737 16.524 1.00 85.94 89 ALA A O 1
ATOM 695 N N . GLY A 1 90 ? -5.983 3.612 15.912 1.00 83.62 90 GLY A N 1
ATOM 696 C CA . GLY A 1 90 ? -6.767 3.983 17.087 1.00 83.62 90 GLY A CA 1
ATOM 697 C C . GLY A 1 90 ? -6.993 5.492 17.112 1.00 83.62 90 GLY A C 1
ATOM 698 O O . GLY A 1 90 ? -7.645 6.021 16.220 1.00 83.62 90 GLY A O 1
ATOM 699 N N . ASP A 1 91 ? -6.404 6.165 18.099 1.00 81.75 91 ASP A N 1
ATOM 700 C CA . ASP A 1 91 ? -6.631 7.590 18.375 1.00 81.75 91 ASP A CA 1
ATOM 701 C C . ASP A 1 91 ? -5.753 8.532 17.535 1.00 81.75 91 ASP A C 1
ATOM 703 O O . ASP A 1 91 ? -5.852 9.755 17.639 1.00 81.75 91 ASP A O 1
ATOM 707 N N . ILE A 1 92 ? -4.863 7.992 16.697 1.00 84.06 92 ILE A N 1
ATOM 708 C CA . ILE A 1 92 ? -4.049 8.820 15.805 1.00 84.06 92 ILE A CA 1
ATOM 709 C C . ILE A 1 92 ? -4.957 9.454 14.749 1.00 84.06 92 ILE A C 1
ATOM 711 O O . ILE A 1 92 ? -5.626 8.764 13.980 1.00 84.06 92 ILE A O 1
ATOM 715 N N . SER A 1 93 ? -4.925 10.786 14.674 1.00 85.75 93 SER A N 1
ATOM 716 C CA . SER A 1 93 ? -5.751 11.532 13.726 1.00 85.75 93 SER A CA 1
ATOM 717 C C . SER A 1 93 ? -5.441 11.153 12.272 1.00 85.75 93 SER A C 1
ATOM 719 O O . SER A 1 93 ? -4.279 10.984 11.884 1.00 85.75 93 SER A O 1
ATOM 721 N N . ALA A 1 94 ? -6.478 11.096 11.430 1.00 84.81 94 ALA A N 1
ATOM 722 C CA . ALA A 1 94 ? -6.324 10.847 9.995 1.00 84.81 94 ALA A CA 1
ATOM 723 C C . ALA A 1 94 ? -5.395 11.878 9.325 1.00 84.81 94 ALA A C 1
ATOM 725 O O . ALA A 1 94 ? -4.601 11.524 8.455 1.00 84.81 94 ALA A O 1
ATOM 726 N N . LYS A 1 95 ? -5.425 13.135 9.796 1.00 87.69 95 LYS A N 1
ATOM 727 C CA . LYS A 1 95 ? -4.525 14.208 9.351 1.00 87.69 95 LYS A CA 1
ATOM 728 C C . LYS A 1 95 ? -3.056 13.849 9.583 1.00 87.69 95 LYS A C 1
ATOM 730 O O . LYS A 1 95 ? -2.232 14.071 8.703 1.00 87.69 95 LYS A O 1
ATOM 735 N N . THR A 1 96 ? -2.722 13.272 10.737 1.00 86.06 96 THR A N 1
ATOM 736 C CA . THR A 1 96 ? -1.349 12.851 11.053 1.00 86.06 96 THR A CA 1
ATOM 737 C C . THR A 1 96 ? -0.885 11.719 10.137 1.00 86.06 96 THR A C 1
ATOM 739 O O . THR A 1 96 ? 0.233 11.769 9.631 1.00 86.06 96 THR A O 1
ATOM 742 N N . ILE A 1 97 ? -1.744 10.728 9.877 1.00 85.44 97 ILE A N 1
ATOM 743 C CA . ILE A 1 97 ? -1.433 9.613 8.964 1.00 85.44 97 ILE A CA 1
ATOM 744 C C . ILE A 1 97 ? -1.199 10.141 7.544 1.00 85.44 97 ILE A C 1
ATOM 746 O O . ILE A 1 97 ? -0.194 9.800 6.919 1.00 85.44 97 ILE A O 1
ATOM 750 N N . ALA A 1 98 ? -2.084 11.018 7.062 1.00 87.31 98 ALA A N 1
ATOM 751 C CA . ALA A 1 98 ? -1.950 11.658 5.757 1.00 87.31 98 ALA A CA 1
ATOM 752 C C . ALA A 1 98 ? -0.663 12.490 5.659 1.00 87.31 98 ALA A C 1
ATOM 754 O O . ALA A 1 98 ? 0.045 12.410 4.659 1.00 87.31 98 ALA A O 1
ATOM 755 N N . MET A 1 99 ? -0.314 13.230 6.716 1.00 89.94 99 MET A N 1
ATOM 756 C CA . MET A 1 99 ? 0.921 14.009 6.778 1.00 89.94 99 MET A CA 1
ATOM 757 C C . MET A 1 99 ? 2.169 13.119 6.714 1.00 89.94 99 MET A C 1
ATOM 759 O O . MET A 1 99 ? 3.087 13.441 5.967 1.00 89.94 99 MET A O 1
ATOM 763 N N . TYR A 1 100 ? 2.212 11.990 7.434 1.00 88.19 100 TYR A N 1
ATOM 764 C CA . TYR A 1 100 ? 3.328 11.039 7.319 1.00 88.19 100 TYR A CA 1
ATOM 765 C C . TYR A 1 100 ? 3.431 10.430 5.923 1.00 88.19 100 TYR A C 1
ATOM 767 O O . TYR A 1 100 ? 4.538 10.315 5.401 1.00 88.19 100 TYR A O 1
ATOM 775 N N . GLY A 1 101 ? 2.297 10.094 5.303 1.00 89.00 101 GLY A N 1
ATOM 776 C CA . GLY A 1 101 ? 2.260 9.657 3.908 1.00 89.00 101 GLY A CA 1
ATOM 777 C C . GLY A 1 101 ? 2.843 10.714 2.970 1.00 89.00 101 GLY A C 1
ATOM 778 O O . GLY A 1 101 ? 3.771 10.427 2.222 1.00 89.00 101 GLY A O 1
ATOM 779 N N . MET A 1 102 ? 2.365 11.957 3.067 1.00 91.75 102 MET A N 1
ATOM 780 C CA . MET A 1 102 ? 2.823 13.068 2.230 1.00 91.75 102 MET A CA 1
ATOM 781 C C . MET A 1 102 ? 4.314 13.367 2.423 1.00 91.75 102 MET A C 1
ATOM 783 O O . MET A 1 102 ? 5.043 13.483 1.442 1.00 91.75 102 MET A O 1
ATOM 787 N N . LEU A 1 103 ? 4.786 13.448 3.672 1.00 92.50 103 LEU A N 1
ATOM 788 C CA . LEU A 1 103 ? 6.204 13.656 3.975 1.00 92.50 103 LEU A CA 1
ATOM 789 C C . LEU A 1 103 ? 7.064 12.510 3.441 1.00 92.50 103 LEU A C 1
ATOM 791 O O . LEU A 1 103 ? 8.127 12.760 2.879 1.00 92.50 103 LEU A O 1
ATOM 795 N N . SER A 1 104 ? 6.601 11.264 3.568 1.00 93.00 104 SER A N 1
ATOM 796 C CA . SER A 1 104 ? 7.313 10.121 3.000 1.00 93.00 104 SER A CA 1
ATOM 797 C C . SER A 1 104 ? 7.404 10.232 1.482 1.00 93.00 104 SER A C 1
ATOM 799 O O . SER A 1 104 ? 8.483 10.039 0.937 1.00 93.00 104 SER A O 1
ATOM 801 N N . VAL A 1 105 ? 6.322 10.607 0.796 1.00 92.06 105 VAL A N 1
ATOM 802 C CA . VAL A 1 105 ? 6.341 10.797 -0.660 1.00 92.06 105 VAL A CA 1
ATOM 803 C C . VAL A 1 105 ? 7.312 11.903 -1.061 1.00 92.06 105 VAL A C 1
ATOM 805 O O . VAL A 1 105 ? 8.157 11.669 -1.925 1.00 92.06 105 VAL A O 1
ATOM 808 N N . LEU A 1 106 ? 7.233 13.066 -0.413 1.00 91.81 106 LEU A N 1
ATOM 809 C CA . LEU A 1 106 ? 8.059 14.234 -0.728 1.00 91.81 106 LEU A CA 1
ATOM 810 C C . LEU A 1 106 ? 9.549 14.011 -0.457 1.00 91.81 106 LEU A C 1
ATOM 812 O O . LEU A 1 106 ? 10.374 14.561 -1.176 1.00 91.81 106 LEU A O 1
ATOM 816 N N . LEU A 1 107 ? 9.903 13.224 0.560 1.00 93.69 107 LEU A N 1
ATOM 817 C CA . LEU A 1 107 ? 11.299 12.978 0.924 1.00 93.69 107 LEU A CA 1
ATOM 818 C C . LEU A 1 107 ? 11.847 11.719 0.253 1.00 93.69 107 LEU A C 1
ATOM 820 O O . LEU A 1 107 ? 12.880 11.756 -0.409 1.00 93.69 107 LEU A O 1
ATOM 824 N N . THR A 1 108 ? 11.163 10.587 0.405 1.00 93.19 108 THR A N 1
ATOM 825 C CA . THR A 1 108 ? 11.673 9.287 -0.038 1.00 93.19 108 THR A CA 1
ATOM 826 C C . THR A 1 108 ? 11.679 9.168 -1.559 1.00 93.19 108 THR A C 1
ATOM 828 O O . THR A 1 108 ? 12.637 8.630 -2.102 1.00 93.19 108 THR A O 1
ATOM 831 N N . THR A 1 109 ? 10.673 9.693 -2.267 1.00 91.50 109 THR A N 1
ATOM 832 C CA . THR A 1 109 ? 10.622 9.594 -3.738 1.00 91.50 109 THR A CA 1
ATOM 833 C C . THR A 1 109 ? 11.831 10.231 -4.429 1.00 91.50 109 THR A C 1
ATOM 835 O O . THR A 1 109 ? 12.524 9.510 -5.150 1.00 91.50 109 THR A O 1
ATOM 838 N N . PRO A 1 110 ? 12.138 11.533 -4.232 1.00 90.06 110 PRO A N 1
ATOM 839 C CA . PRO A 1 110 ? 13.286 12.145 -4.896 1.00 90.06 110 PRO A CA 1
ATOM 840 C C . PRO A 1 110 ? 14.603 11.510 -4.450 1.00 90.06 110 PRO A C 1
ATOM 842 O O . PRO A 1 110 ? 15.474 11.297 -5.286 1.00 90.06 110 PRO A O 1
ATOM 845 N N . LEU A 1 111 ? 14.739 11.132 -3.173 1.00 93.31 111 LEU A N 1
ATOM 846 C CA . LEU A 1 111 ? 15.937 10.447 -2.684 1.00 93.31 111 LEU A CA 1
ATOM 847 C C . LEU A 1 111 ? 16.165 9.104 -3.388 1.00 93.31 111 LEU A C 1
ATOM 849 O O . LEU A 1 111 ? 17.286 8.822 -3.804 1.00 93.31 111 LEU A O 1
ATOM 853 N N . LEU A 1 112 ? 15.118 8.290 -3.559 1.00 92.12 112 LEU A N 1
ATOM 854 C CA . LEU A 1 112 ? 15.220 7.012 -4.268 1.00 92.12 112 LEU A CA 1
ATOM 855 C C . LEU A 1 112 ? 15.558 7.208 -5.746 1.00 92.12 112 LEU A C 1
ATOM 857 O O . LEU A 1 112 ? 16.392 6.480 -6.281 1.00 92.12 112 LEU A O 1
ATOM 861 N N . ILE A 1 113 ? 14.937 8.194 -6.393 1.00 87.12 113 ILE A N 1
ATOM 862 C CA . ILE A 1 113 ? 15.210 8.520 -7.794 1.00 87.12 113 ILE A CA 1
ATOM 863 C C . ILE A 1 113 ? 16.668 8.957 -7.964 1.00 87.12 113 ILE A C 1
ATOM 865 O O . ILE A 1 113 ? 17.380 8.380 -8.784 1.00 87.12 113 ILE A O 1
ATOM 869 N N . LEU A 1 114 ? 17.137 9.916 -7.159 1.00 87.62 114 LEU A N 1
ATOM 870 C CA . LEU A 1 114 ? 18.522 10.392 -7.197 1.00 87.62 114 LEU A CA 1
ATOM 871 C C . LEU A 1 114 ? 19.511 9.253 -6.938 1.00 87.62 114 LEU A C 1
ATOM 873 O O . LEU A 1 114 ? 20.486 9.103 -7.671 1.00 87.62 114 LEU A O 1
ATOM 877 N N . PHE A 1 115 ? 19.232 8.411 -5.940 1.00 90.50 115 PHE A N 1
ATOM 878 C CA . PHE A 1 115 ? 20.058 7.247 -5.631 1.00 90.50 115 PHE A CA 1
ATOM 879 C C . PHE A 1 115 ? 20.199 6.317 -6.841 1.00 90.50 115 PHE A C 1
ATOM 881 O O . PHE A 1 115 ? 21.307 5.922 -7.203 1.00 90.50 115 PHE A O 1
ATOM 888 N N . ILE A 1 116 ? 19.093 5.985 -7.505 1.00 86.25 116 ILE A N 1
ATOM 889 C CA . ILE A 1 116 ? 19.124 5.107 -8.676 1.00 86.25 116 ILE A CA 1
ATOM 890 C C . ILE A 1 116 ? 19.845 5.767 -9.848 1.00 86.25 116 ILE A C 1
ATOM 892 O O . ILE A 1 116 ? 20.611 5.083 -10.521 1.00 86.25 116 ILE A O 1
ATOM 896 N N . MET A 1 117 ? 19.631 7.065 -10.083 1.00 81.69 117 MET A N 1
ATOM 897 C CA . MET A 1 117 ? 20.288 7.792 -11.174 1.00 81.69 117 MET A CA 1
ATOM 898 C C . MET A 1 117 ? 21.812 7.814 -11.018 1.00 81.69 117 MET A C 1
ATOM 900 O O . MET A 1 117 ? 22.515 7.679 -12.017 1.00 81.69 117 MET A O 1
ATOM 904 N N . ILE A 1 118 ? 22.307 7.945 -9.782 1.00 82.94 118 ILE A N 1
ATOM 905 C CA . ILE A 1 118 ? 23.741 8.031 -9.475 1.00 82.94 118 ILE A CA 1
ATOM 906 C C . ILE A 1 118 ? 24.394 6.646 -9.434 1.00 82.94 118 ILE A C 1
ATOM 908 O O . ILE A 1 118 ? 25.429 6.436 -10.059 1.00 82.94 118 ILE A O 1
ATOM 912 N N . PHE A 1 119 ? 23.816 5.703 -8.686 1.00 86.69 119 PHE A N 1
ATOM 913 C CA . PHE A 1 119 ? 24.498 4.445 -8.358 1.00 86.69 119 PHE A CA 1
ATOM 914 C C . PHE A 1 119 ? 24.142 3.283 -9.285 1.00 86.69 119 PHE A C 1
ATOM 916 O O . PHE A 1 119 ? 24.931 2.350 -9.395 1.00 86.69 119 PHE A O 1
ATOM 923 N N . GLN A 1 120 ? 22.958 3.306 -9.911 1.00 84.19 120 GLN A N 1
ATOM 924 C CA . GLN A 1 120 ? 22.466 2.269 -10.832 1.00 84.19 120 GLN A CA 1
ATOM 925 C C . GLN A 1 120 ? 22.834 0.824 -10.416 1.00 84.19 120 GLN A C 1
ATOM 927 O O . GLN A 1 120 ? 23.407 0.077 -11.210 1.00 84.19 120 GLN A O 1
ATOM 932 N N . PRO A 1 121 ? 22.484 0.377 -9.192 1.00 84.06 121 PRO A N 1
ATOM 933 C CA . PRO A 1 121 ? 23.007 -0.867 -8.605 1.00 84.06 121 PRO A CA 1
ATOM 934 C C . PRO A 1 121 ? 22.669 -2.142 -9.395 1.00 84.06 121 PRO A C 1
ATOM 936 O O . PRO A 1 121 ? 23.312 -3.170 -9.222 1.00 84.06 121 PRO A O 1
ATOM 939 N N . TYR A 1 122 ? 21.650 -2.079 -10.254 1.00 83.88 122 TYR A N 1
ATOM 940 C CA . TYR A 1 122 ? 21.219 -3.172 -11.129 1.00 83.88 122 TYR A CA 1
ATOM 941 C C . TYR A 1 122 ? 21.231 -2.761 -12.618 1.00 83.88 122 TYR A C 1
ATOM 943 O O . TYR A 1 122 ? 20.554 -3.382 -13.436 1.00 83.88 122 TYR A O 1
ATOM 951 N N . GLY A 1 123 ? 21.974 -1.702 -12.966 1.00 75.12 123 GLY A N 1
ATOM 952 C CA . GLY A 1 123 ? 22.067 -1.120 -14.310 1.00 75.12 123 GLY A CA 1
ATOM 953 C C . GLY A 1 123 ? 20.980 -0.084 -14.643 1.00 75.12 123 GLY A C 1
ATOM 954 O O . GLY A 1 123 ? 19.895 -0.081 -14.061 1.00 75.12 123 GLY A O 1
ATOM 955 N N . GLY A 1 124 ? 21.265 0.787 -15.618 1.00 73.94 124 GLY A N 1
ATOM 956 C CA . GLY A 1 124 ? 20.411 1.909 -16.049 1.00 73.94 124 GLY A CA 1
ATOM 957 C C . GLY A 1 124 ? 19.251 1.559 -16.996 1.00 73.94 124 GLY A C 1
ATOM 958 O O . GLY A 1 124 ? 18.764 2.409 -17.744 1.00 73.94 124 GLY A O 1
ATOM 959 N N . ALA A 1 125 ? 18.819 0.296 -17.024 1.00 74.00 125 ALA A N 1
ATOM 960 C CA . ALA A 1 125 ? 17.749 -0.187 -17.897 1.00 74.00 125 ALA A CA 1
ATOM 961 C C . ALA A 1 125 ? 16.455 -0.476 -17.117 1.00 74.00 125 ALA A C 1
ATOM 963 O O . ALA A 1 125 ? 16.474 -0.677 -15.904 1.00 74.00 125 ALA A O 1
ATOM 964 N N . TYR A 1 126 ? 15.328 -0.579 -17.836 1.00 73.94 126 TYR A N 1
ATOM 965 C CA . TYR A 1 126 ? 14.000 -0.852 -17.272 1.00 73.94 126 TYR A CA 1
ATOM 966 C C . TYR A 1 126 ? 14.000 -2.029 -16.287 1.00 73.94 126 TYR A C 1
ATOM 968 O O . TYR A 1 126 ? 13.413 -1.953 -15.205 1.00 73.94 126 TYR A O 1
ATOM 976 N N . LEU A 1 127 ? 14.685 -3.114 -16.656 1.00 76.38 127 LEU A N 1
ATOM 977 C CA . LEU A 1 127 ? 14.786 -4.317 -15.839 1.00 76.38 127 LEU A CA 1
ATOM 978 C C . LEU A 1 127 ? 15.537 -4.053 -14.526 1.00 76.38 127 LEU A C 1
ATOM 980 O O . LEU A 1 127 ? 15.059 -4.461 -13.472 1.00 76.38 127 LEU A O 1
ATOM 984 N N . GLY A 1 128 ? 16.655 -3.325 -14.571 1.00 78.50 128 GLY A N 1
ATOM 985 C CA . GLY A 1 128 ? 17.448 -2.974 -13.389 1.00 78.50 128 GLY A CA 1
ATOM 986 C C . GLY A 1 128 ? 16.655 -2.140 -12.387 1.00 78.50 128 GLY A C 1
ATOM 987 O O . GLY A 1 128 ? 16.581 -2.462 -11.201 1.00 78.50 128 GLY A O 1
ATOM 988 N N . TYR A 1 129 ? 15.950 -1.130 -12.885 1.00 81.62 129 TYR A N 1
ATOM 989 C CA . TYR A 1 129 ? 15.036 -0.297 -12.105 1.00 81.62 129 TYR A CA 1
ATOM 990 C C . TYR A 1 129 ? 13.876 -1.088 -11.491 1.00 81.62 129 TYR A C 1
ATOM 992 O O . TYR A 1 129 ? 13.555 -0.942 -10.312 1.00 81.62 129 TYR A O 1
ATOM 1000 N N . THR A 1 130 ? 13.272 -1.977 -12.273 1.00 84.12 130 THR A N 1
ATOM 1001 C CA . THR A 1 130 ? 12.210 -2.886 -11.824 1.00 84.12 130 THR A CA 1
ATOM 1002 C C . THR A 1 130 ? 12.708 -3.822 -10.718 1.00 84.12 130 THR A C 1
ATOM 1004 O O . THR A 1 130 ? 12.019 -3.999 -9.710 1.00 84.12 130 THR A O 1
ATOM 1007 N N . ILE A 1 131 ? 13.912 -4.384 -10.858 1.00 87.19 131 ILE A N 1
ATOM 1008 C CA . ILE A 1 131 ? 14.537 -5.246 -9.844 1.00 87.19 131 ILE A CA 1
ATOM 1009 C C . ILE A 1 131 ? 14.824 -4.454 -8.567 1.00 87.19 131 ILE A C 1
ATOM 1011 O O . ILE A 1 131 ? 14.468 -4.926 -7.485 1.00 87.19 131 ILE A O 1
ATOM 1015 N N . PHE A 1 132 ? 15.404 -3.255 -8.684 1.00 90.06 132 PHE A N 1
ATOM 1016 C CA . PHE A 1 132 ? 15.702 -2.387 -7.544 1.00 90.06 132 PHE A CA 1
ATOM 1017 C C . PHE A 1 132 ? 14.453 -2.118 -6.703 1.00 90.06 132 PHE A C 1
ATOM 1019 O O . PHE A 1 132 ? 14.417 -2.448 -5.516 1.00 90.06 132 PHE A O 1
ATOM 1026 N N . PHE A 1 133 ? 13.408 -1.571 -7.330 1.00 90.25 133 PHE A N 1
ATOM 1027 C CA . PHE A 1 133 ? 12.177 -1.216 -6.630 1.00 90.25 133 PHE A CA 1
ATOM 1028 C C . PHE A 1 133 ? 11.460 -2.453 -6.084 1.00 90.25 133 PHE A C 1
ATOM 1030 O O . PHE A 1 133 ? 10.980 -2.416 -4.958 1.00 90.25 133 PHE A O 1
ATOM 1037 N N . SER A 1 134 ? 11.464 -3.579 -6.807 1.00 90.38 134 SER A N 1
ATOM 1038 C CA . SER A 1 134 ? 10.884 -4.831 -6.297 1.00 90.38 134 SER A CA 1
ATOM 1039 C C . SER A 1 134 ? 11.601 -5.325 -5.036 1.00 90.38 134 SER A C 1
ATOM 1041 O O . SER A 1 134 ? 10.951 -5.639 -4.039 1.00 90.38 134 SER A O 1
ATOM 1043 N N . ARG A 1 135 ? 12.942 -5.380 -5.054 1.00 92.56 135 ARG A N 1
ATOM 1044 C CA . ARG A 1 135 ? 13.762 -5.788 -3.898 1.00 92.56 135 ARG A CA 1
ATOM 1045 C C . ARG A 1 135 ? 13.517 -4.864 -2.710 1.00 92.56 135 ARG A C 1
ATOM 1047 O O . ARG A 1 135 ? 13.299 -5.345 -1.600 1.00 92.56 135 ARG A O 1
ATOM 1054 N N . LEU A 1 136 ? 13.506 -3.556 -2.956 1.00 93.88 136 LEU A N 1
ATOM 1055 C CA . LEU A 1 136 ? 13.271 -2.553 -1.927 1.00 93.88 136 LEU A CA 1
ATOM 1056 C C . LEU A 1 136 ? 11.867 -2.676 -1.318 1.00 93.88 136 LEU A C 1
ATOM 1058 O O . LEU A 1 136 ? 11.742 -2.658 -0.095 1.00 93.88 136 LEU A O 1
ATOM 1062 N N . THR A 1 137 ? 10.832 -2.890 -2.138 1.00 93.75 137 THR A N 1
ATOM 1063 C CA . THR A 1 137 ? 9.465 -3.150 -1.663 1.00 93.75 137 THR A CA 1
ATOM 1064 C C . THR A 1 137 ? 9.431 -4.335 -0.706 1.00 93.75 137 THR A C 1
ATOM 1066 O O . THR A 1 137 ? 8.842 -4.232 0.367 1.00 93.75 137 THR A O 1
ATOM 1069 N N . TYR A 1 138 ? 10.097 -5.444 -1.040 1.00 93.00 138 TYR A N 1
ATOM 1070 C CA . TYR A 1 138 ? 10.141 -6.617 -0.165 1.0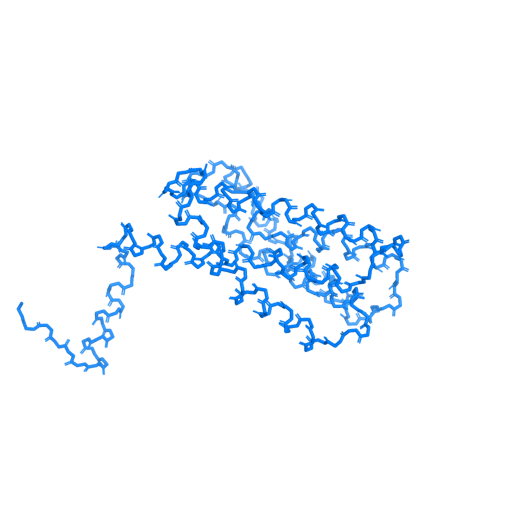0 93.00 138 TYR A CA 1
ATOM 1071 C C . TYR A 1 138 ? 10.918 -6.381 1.133 1.00 93.00 138 TYR A C 1
ATOM 1073 O O . TYR A 1 138 ? 10.472 -6.827 2.189 1.00 93.00 138 TYR A O 1
ATOM 1081 N N . ILE A 1 139 ? 12.041 -5.658 1.078 1.00 95.38 139 ILE A N 1
ATOM 1082 C CA . ILE A 1 139 ? 12.822 -5.302 2.272 1.00 95.38 139 ILE A CA 1
ATOM 1083 C C . ILE A 1 139 ? 11.978 -4.444 3.221 1.00 95.38 139 ILE A C 1
ATOM 1085 O O . ILE A 1 139 ? 11.868 -4.758 4.407 1.00 95.38 139 ILE A O 1
ATOM 1089 N N . ILE A 1 140 ? 11.335 -3.392 2.706 1.00 95.75 140 ILE A N 1
ATOM 1090 C CA . ILE A 1 140 ? 10.508 -2.508 3.533 1.00 95.75 140 ILE A CA 1
ATOM 1091 C C . ILE A 1 140 ? 9.227 -3.202 3.994 1.00 95.75 140 ILE A C 1
ATOM 1093 O O . ILE A 1 140 ? 8.806 -2.990 5.128 1.00 95.75 140 ILE A O 1
ATOM 1097 N N . LEU A 1 141 ? 8.636 -4.085 3.189 1.00 94.69 141 LEU A N 1
ATOM 1098 C CA . LEU A 1 141 ? 7.521 -4.919 3.633 1.00 94.69 141 LEU A CA 1
ATOM 1099 C C . LEU A 1 141 ? 7.935 -5.804 4.816 1.00 94.69 141 LEU A C 1
ATOM 1101 O O . LEU A 1 141 ? 7.216 -5.865 5.811 1.00 94.69 141 LEU A O 1
ATOM 1105 N N . GLY A 1 142 ? 9.108 -6.439 4.743 1.00 95.19 142 GLY A N 1
ATOM 1106 C CA . GLY A 1 142 ? 9.683 -7.179 5.866 1.00 95.19 142 GLY A CA 1
ATOM 1107 C C . GLY A 1 142 ? 9.849 -6.294 7.103 1.00 95.19 142 GLY A C 1
ATOM 1108 O O . GLY A 1 142 ? 9.422 -6.673 8.192 1.00 95.19 142 GLY A O 1
ATOM 1109 N N . ALA A 1 143 ? 10.371 -5.077 6.929 1.00 95.88 143 ALA A N 1
ATOM 1110 C CA . ALA A 1 143 ? 10.493 -4.106 8.014 1.00 95.88 143 ALA A CA 1
ATOM 1111 C C . ALA A 1 143 ? 9.130 -3.721 8.621 1.00 95.88 143 ALA A C 1
ATOM 1113 O O . ALA A 1 143 ? 9.021 -3.644 9.841 1.00 95.88 143 ALA A O 1
ATOM 1114 N N . VAL A 1 144 ? 8.081 -3.540 7.809 1.00 94.94 144 VAL A N 1
ATOM 1115 C CA . VAL A 1 144 ? 6.708 -3.282 8.284 1.00 94.94 144 VAL A CA 1
ATOM 1116 C C . VAL A 1 144 ? 6.177 -4.449 9.114 1.00 94.94 144 VAL A C 1
ATOM 1118 O O . VAL A 1 144 ? 5.597 -4.235 10.176 1.00 94.94 144 VAL A O 1
ATOM 1121 N N . LEU A 1 145 ? 6.386 -5.691 8.675 1.00 94.19 145 LEU A N 1
ATOM 1122 C CA . LEU A 1 145 ? 5.960 -6.865 9.442 1.00 94.19 145 LEU A CA 1
ATOM 1123 C C . LEU A 1 145 ? 6.707 -6.964 10.778 1.00 94.19 145 LEU A C 1
ATOM 1125 O O . LEU A 1 145 ? 6.089 -7.218 11.812 1.00 94.19 145 LEU A O 1
ATOM 1129 N N . VAL A 1 146 ? 8.014 -6.694 10.781 1.00 94.81 146 VAL A N 1
ATOM 1130 C CA . VAL A 1 146 ? 8.819 -6.658 12.009 1.00 94.81 146 VAL A CA 1
ATOM 1131 C C . VAL A 1 146 ? 8.338 -5.550 12.945 1.00 94.81 146 VAL A C 1
ATOM 1133 O O . VAL A 1 146 ? 8.117 -5.816 14.125 1.00 94.81 146 VAL A O 1
ATOM 1136 N N . THR A 1 147 ? 8.107 -4.326 12.458 1.00 94.88 147 THR A N 1
ATOM 1137 C CA . THR A 1 147 ? 7.614 -3.238 13.318 1.00 94.88 147 THR A CA 1
ATOM 1138 C C . THR A 1 147 ? 6.205 -3.500 13.836 1.00 94.88 147 THR A C 1
ATOM 1140 O O . THR A 1 147 ? 5.912 -3.110 14.964 1.00 94.88 147 THR A O 1
ATOM 1143 N N . LEU A 1 148 ? 5.345 -4.187 13.076 1.00 92.12 148 LEU A N 1
ATOM 1144 C CA . LEU A 1 148 ? 4.038 -4.652 13.550 1.00 92.12 148 LEU A CA 1
ATOM 1145 C C . LEU A 1 148 ? 4.172 -5.665 14.694 1.00 92.12 148 LEU A C 1
ATOM 1147 O O . LEU A 1 148 ? 3.486 -5.529 15.706 1.00 92.12 148 LEU A O 1
ATOM 1151 N N . ILE A 1 149 ? 5.073 -6.645 14.574 1.00 92.38 149 ILE A N 1
ATOM 1152 C CA . ILE A 1 149 ? 5.325 -7.635 15.633 1.00 92.38 149 ILE A CA 1
ATOM 1153 C C . ILE A 1 149 ? 5.891 -6.949 16.879 1.00 92.38 149 ILE A C 1
ATOM 1155 O O . ILE A 1 149 ? 5.366 -7.125 17.976 1.00 92.38 149 ILE A O 1
ATOM 1159 N N . LEU A 1 150 ? 6.921 -6.116 16.720 1.00 94.12 150 LEU A N 1
ATOM 1160 C CA . LEU A 1 150 ? 7.541 -5.395 17.834 1.00 94.12 150 LEU A CA 1
ATOM 1161 C C . LEU A 1 150 ? 6.565 -4.431 18.518 1.00 94.12 150 LEU A C 1
ATOM 1163 O O . LEU A 1 150 ? 6.625 -4.249 19.734 1.00 94.12 150 LEU A O 1
ATOM 1167 N N . GLN A 1 151 ? 5.649 -3.826 17.759 1.00 91.81 151 GLN A N 1
ATOM 1168 C CA . GLN A 1 151 ? 4.577 -3.005 18.313 1.00 91.81 151 GLN A CA 1
ATOM 1169 C C . GLN A 1 151 ? 3.559 -3.850 19.083 1.00 91.81 151 GLN A C 1
ATOM 1171 O O . GLN A 1 151 ? 3.139 -3.443 20.166 1.00 91.81 151 GLN A O 1
ATOM 1176 N N . ALA A 1 152 ? 3.189 -5.027 18.573 1.00 87.69 152 ALA A N 1
ATOM 1177 C CA . ALA A 1 152 ? 2.291 -5.946 19.269 1.00 87.69 152 ALA A CA 1
ATOM 1178 C C . ALA A 1 152 ? 2.895 -6.467 20.585 1.00 87.69 152 ALA A C 1
ATOM 1180 O O . ALA A 1 152 ? 2.156 -6.709 21.537 1.00 87.69 152 ALA A O 1
ATOM 1181 N N . LEU A 1 153 ? 4.226 -6.585 20.649 1.00 91.44 153 LEU A N 1
ATOM 1182 C CA . LEU A 1 153 ? 4.990 -6.911 21.859 1.00 91.44 153 LEU A CA 1
ATOM 1183 C C . LEU A 1 153 ? 5.208 -5.705 22.795 1.00 91.44 153 LEU A C 1
ATOM 1185 O O . LEU A 1 153 ? 5.801 -5.860 23.857 1.00 91.44 153 LEU A O 1
ATOM 1189 N N . GLY A 1 154 ? 4.770 -4.500 22.416 1.00 89.62 154 GLY A N 1
ATOM 1190 C CA . GLY A 1 154 ? 4.946 -3.279 23.212 1.00 89.62 154 GLY A CA 1
ATOM 1191 C C . GLY A 1 154 ? 6.366 -2.698 23.208 1.00 89.62 154 GLY A C 1
ATOM 1192 O O . GLY A 1 154 ? 6.620 -1.717 23.901 1.00 89.62 154 GLY A O 1
ATOM 1193 N N . ILE A 1 155 ? 7.282 -3.256 22.411 1.00 93.31 155 ILE A N 1
ATOM 1194 C CA . ILE A 1 155 ? 8.691 -2.835 22.332 1.00 93.31 155 ILE A CA 1
ATOM 1195 C C . ILE A 1 155 ? 8.814 -1.514 21.562 1.00 93.31 155 ILE A C 1
ATOM 1197 O O . ILE A 1 155 ? 9.590 -0.629 21.920 1.00 93.31 155 ILE A O 1
ATOM 1201 N N . VAL A 1 156 ? 8.041 -1.370 20.483 1.00 91.94 156 VAL A N 1
ATOM 1202 C CA . VAL A 1 156 ? 8.122 -0.226 19.569 1.00 91.94 156 VAL A CA 1
ATOM 1203 C C . VAL A 1 156 ? 6.845 0.608 19.629 1.00 91.94 156 VAL A C 1
ATOM 1205 O O . VAL A 1 156 ? 5.728 0.097 19.575 1.00 91.94 156 VAL A O 1
ATOM 1208 N N . LYS A 1 157 ? 7.009 1.935 19.689 1.00 89.94 157 LYS A N 1
ATOM 1209 C CA . LYS A 1 157 ? 5.889 2.882 19.600 1.00 89.94 157 LYS A CA 1
ATOM 1210 C C . LYS A 1 157 ? 5.225 2.785 18.225 1.00 89.94 157 LYS A C 1
ATOM 1212 O O . LYS A 1 157 ? 5.912 2.843 17.208 1.00 89.94 157 LYS A O 1
ATOM 1217 N N . ILE A 1 158 ? 3.892 2.787 18.201 1.00 89.06 158 ILE A N 1
ATOM 1218 C CA . ILE A 1 158 ? 3.070 2.686 16.982 1.00 89.06 158 ILE A CA 1
ATOM 1219 C C . ILE A 1 158 ? 3.461 3.689 15.877 1.00 89.06 158 ILE A C 1
ATOM 1221 O O . ILE A 1 158 ? 3.358 3.379 14.693 1.00 89.06 158 ILE A O 1
ATOM 1225 N N . LYS A 1 159 ? 3.995 4.866 16.244 1.00 89.94 159 LYS A N 1
ATOM 1226 C CA . LYS A 1 159 ? 4.503 5.869 15.292 1.00 89.94 159 LYS A CA 1
ATOM 1227 C C . LYS A 1 159 ? 5.513 5.292 14.291 1.00 89.94 159 LYS A C 1
ATOM 1229 O O . LYS A 1 159 ? 5.493 5.669 13.127 1.00 89.94 159 LYS A O 1
ATOM 1234 N N . TRP A 1 160 ? 6.368 4.360 14.714 1.00 90.25 160 TRP A N 1
ATOM 1235 C CA . TRP A 1 160 ? 7.392 3.767 13.850 1.00 90.25 160 TRP A CA 1
ATOM 1236 C C . TRP A 1 160 ? 6.800 2.764 12.857 1.00 90.25 160 TRP A C 1
ATOM 1238 O O . TRP A 1 160 ? 7.257 2.675 11.718 1.00 90.25 160 TRP A O 1
ATOM 1248 N N . THR A 1 161 ? 5.730 2.069 13.245 1.00 91.31 161 THR A N 1
ATOM 1249 C CA . THR A 1 161 ? 4.924 1.259 12.325 1.00 91.31 161 THR A CA 1
ATOM 1250 C C . THR A 1 161 ? 4.316 2.141 11.232 1.00 91.31 161 THR A C 1
ATOM 1252 O O . THR A 1 161 ? 4.405 1.816 10.055 1.00 91.31 161 THR A O 1
ATOM 1255 N N . PHE A 1 162 ? 3.780 3.312 11.589 1.00 91.75 162 PHE A N 1
ATOM 1256 C CA . PHE A 1 162 ? 3.239 4.252 10.600 1.00 91.75 162 PHE A CA 1
ATOM 1257 C C . PHE A 1 162 ? 4.296 4.824 9.661 1.00 91.75 162 PHE A C 1
ATOM 1259 O O . PHE A 1 162 ? 4.056 4.891 8.459 1.00 91.75 162 PHE A O 1
ATOM 1266 N N . VAL A 1 163 ? 5.467 5.193 10.184 1.00 91.81 163 VAL A N 1
ATOM 1267 C CA . VAL A 1 163 ? 6.587 5.661 9.354 1.00 91.81 163 VAL A CA 1
ATOM 1268 C C . VAL A 1 163 ? 7.011 4.576 8.362 1.00 91.81 163 VAL A C 1
ATOM 1270 O O . VAL A 1 163 ? 7.132 4.849 7.173 1.00 91.81 163 VAL A O 1
ATOM 1273 N N . THR A 1 164 ? 7.174 3.330 8.817 1.00 93.44 164 THR A N 1
ATOM 1274 C CA . THR A 1 164 ? 7.562 2.220 7.927 1.00 93.44 164 THR A CA 1
ATOM 1275 C C . THR A 1 164 ? 6.492 1.899 6.880 1.00 93.44 164 THR A C 1
ATOM 1277 O O . THR A 1 164 ? 6.833 1.671 5.720 1.00 93.44 164 THR A O 1
ATOM 1280 N N . ILE A 1 165 ? 5.203 1.966 7.234 1.00 93.62 165 ILE A N 1
ATOM 1281 C CA . ILE A 1 165 ? 4.094 1.823 6.275 1.00 93.62 165 ILE A CA 1
ATOM 1282 C C . ILE A 1 165 ? 4.084 2.976 5.257 1.00 93.62 165 ILE A C 1
ATOM 1284 O O . ILE A 1 165 ? 3.892 2.731 4.068 1.00 93.62 165 ILE A O 1
ATOM 1288 N N . ALA A 1 166 ? 4.316 4.220 5.685 1.00 93.31 166 ALA A N 1
ATOM 1289 C CA . ALA A 1 166 ? 4.363 5.373 4.782 1.00 93.31 166 ALA A CA 1
ATOM 1290 C C . ALA A 1 166 ? 5.493 5.238 3.743 1.00 93.31 166 ALA A C 1
ATOM 1292 O O . ALA A 1 166 ? 5.273 5.463 2.548 1.00 93.31 166 ALA A O 1
ATOM 1293 N N . VAL A 1 167 ? 6.667 4.770 4.178 1.00 94.50 167 VAL A N 1
ATOM 1294 C CA . VAL A 1 167 ? 7.791 4.456 3.281 1.00 94.50 167 VAL A CA 1
ATOM 1295 C C . VAL A 1 167 ? 7.420 3.331 2.314 1.00 94.50 167 VAL A C 1
ATOM 1297 O O . VAL A 1 167 ? 7.672 3.459 1.117 1.00 94.50 167 VAL A O 1
ATOM 1300 N N . LEU A 1 168 ? 6.764 2.266 2.791 1.00 94.44 168 LEU A N 1
ATOM 1301 C CA . LEU A 1 168 ? 6.329 1.145 1.948 1.00 94.44 168 LEU A CA 1
ATOM 1302 C C . LEU A 1 168 ? 5.422 1.597 0.798 1.00 94.44 168 LEU A C 1
ATOM 1304 O O . LEU A 1 168 ? 5.616 1.174 -0.338 1.00 94.44 168 LEU A O 1
ATOM 1308 N N . VAL A 1 169 ? 4.447 2.463 1.088 1.00 90.81 169 VAL A N 1
ATOM 1309 C CA . VAL A 1 169 ? 3.515 3.003 0.082 1.00 90.81 169 VAL A CA 1
ATOM 1310 C C . VAL A 1 169 ? 4.232 3.897 -0.928 1.00 90.81 169 VAL A C 1
ATOM 1312 O O . VAL A 1 169 ? 3.868 3.930 -2.103 1.00 90.81 169 VAL A O 1
ATOM 1315 N N . THR A 1 170 ? 5.276 4.596 -0.489 1.00 92.12 170 THR A N 1
ATOM 1316 C CA . THR A 1 170 ? 6.026 5.518 -1.344 1.00 92.12 170 THR A CA 1
ATOM 1317 C C . THR A 1 170 ? 6.858 4.790 -2.400 1.00 92.12 170 THR A C 1
ATOM 1319 O O . THR A 1 170 ? 7.062 5.324 -3.486 1.00 92.12 170 THR A O 1
ATOM 1322 N N . ILE A 1 171 ? 7.322 3.566 -2.135 1.00 92.56 171 ILE A N 1
ATOM 1323 C CA . ILE A 1 171 ? 8.218 2.844 -3.051 1.00 92.56 171 ILE A CA 1
ATOM 1324 C C . ILE A 1 171 ? 7.558 2.562 -4.415 1.00 92.56 171 ILE A C 1
ATOM 1326 O O . ILE A 1 171 ? 8.133 2.975 -5.426 1.00 92.56 171 ILE A O 1
ATOM 1330 N N . PRO A 1 172 ? 6.359 1.941 -4.501 1.00 89.56 172 PRO A N 1
ATOM 1331 C CA . PRO A 1 172 ? 5.662 1.783 -5.777 1.00 89.56 172 PRO A CA 1
ATOM 1332 C C . PRO A 1 172 ? 5.391 3.117 -6.474 1.00 89.56 172 PRO A C 1
ATOM 1334 O O . PRO A 1 172 ? 5.530 3.202 -7.690 1.00 89.56 172 PRO A O 1
ATOM 1337 N N . LEU A 1 173 ? 5.057 4.173 -5.724 1.00 87.94 173 LEU A N 1
ATOM 1338 C CA . LEU A 1 173 ? 4.827 5.499 -6.300 1.00 87.94 173 LEU A CA 1
ATOM 1339 C C . LEU A 1 173 ? 6.106 6.085 -6.913 1.00 87.94 173 LEU A C 1
ATOM 1341 O O . LEU A 1 173 ? 6.068 6.606 -8.026 1.00 87.94 173 LEU A O 1
ATOM 1345 N N . GLY A 1 174 ? 7.243 5.959 -6.231 1.00 89.56 174 GLY A N 1
ATOM 1346 C CA . GLY A 1 174 ? 8.533 6.394 -6.757 1.00 89.56 174 GLY A CA 1
ATOM 1347 C C . GLY A 1 174 ? 8.929 5.635 -8.021 1.00 89.56 174 GLY A C 1
ATOM 1348 O O . GLY A 1 174 ? 9.426 6.245 -8.966 1.00 89.56 174 GLY A O 1
ATOM 1349 N N . TRP A 1 175 ? 8.623 4.335 -8.090 1.00 89.25 175 TRP A N 1
ATOM 1350 C CA . TRP A 1 175 ? 8.788 3.560 -9.320 1.00 89.25 175 TRP A CA 1
ATOM 1351 C C . TRP A 1 175 ? 7.892 4.088 -10.445 1.00 89.25 175 TRP A C 1
ATOM 1353 O O . TRP A 1 175 ? 8.382 4.292 -11.553 1.00 89.25 175 TRP A O 1
ATOM 1363 N N . GLN A 1 176 ? 6.609 4.354 -10.167 1.00 85.25 176 GLN A N 1
ATOM 1364 C CA . GLN A 1 176 ? 5.669 4.900 -11.157 1.00 85.25 176 GLN A CA 1
ATOM 1365 C C . GLN A 1 176 ? 6.145 6.252 -11.691 1.00 85.25 176 GLN A C 1
ATOM 1367 O O . GLN A 1 176 ? 6.178 6.445 -12.900 1.00 85.25 176 GLN A O 1
ATOM 1372 N N . ILE A 1 177 ? 6.579 7.161 -10.814 1.00 84.94 177 ILE A N 1
ATOM 1373 C CA . ILE A 1 177 ? 7.108 8.472 -11.211 1.00 84.94 177 ILE A CA 1
ATOM 1374 C C . ILE A 1 177 ? 8.371 8.308 -12.061 1.00 84.94 177 ILE A C 1
ATOM 1376 O O . ILE A 1 177 ? 8.488 8.923 -13.121 1.00 84.94 177 ILE A O 1
ATOM 1380 N N . MET A 1 178 ? 9.299 7.446 -11.642 1.00 83.38 178 MET A N 1
ATOM 1381 C CA . MET A 1 178 ? 10.522 7.204 -12.401 1.00 83.38 178 MET A CA 1
ATOM 1382 C C . MET A 1 178 ? 10.225 6.620 -13.785 1.00 83.38 178 MET A C 1
ATOM 1384 O O . MET A 1 178 ? 10.833 7.047 -14.760 1.00 83.38 178 MET A O 1
ATOM 1388 N N . MET A 1 179 ? 9.283 5.685 -13.897 1.00 80.12 179 MET A N 1
ATOM 1389 C CA . MET A 1 179 ? 8.925 5.089 -15.185 1.00 80.12 179 MET A CA 1
ATOM 1390 C C . MET A 1 179 ? 8.143 6.055 -16.080 1.00 80.12 179 MET A C 1
ATOM 1392 O O . MET A 1 179 ? 8.431 6.146 -17.273 1.00 80.12 179 MET A O 1
ATOM 1396 N N . LEU A 1 180 ? 7.183 6.786 -15.510 1.00 76.19 180 LEU A N 1
ATOM 1397 C CA . LEU A 1 180 ? 6.271 7.658 -16.247 1.00 76.19 180 LEU A CA 1
ATOM 1398 C C . LEU A 1 180 ? 6.916 8.962 -16.702 1.00 76.19 180 LEU A C 1
ATOM 1400 O O . LEU A 1 180 ? 6.552 9.448 -17.767 1.00 76.19 180 LEU A O 1
ATOM 1404 N N . PHE A 1 181 ? 7.833 9.533 -15.919 1.00 71.44 181 PHE A N 1
ATOM 1405 C CA . PHE A 1 181 ? 8.418 10.840 -16.224 1.00 71.44 181 PHE A CA 1
ATOM 1406 C C . PHE A 1 181 ? 9.880 10.749 -16.645 1.00 71.44 181 PHE A C 1
ATOM 1408 O O . PHE A 1 181 ? 10.279 11.418 -17.584 1.00 71.44 181 PHE A O 1
ATOM 1415 N N . LEU A 1 182 ? 10.701 9.933 -15.986 1.00 68.75 182 LEU A N 1
ATOM 1416 C CA . LEU A 1 182 ? 12.144 9.942 -16.252 1.00 68.75 182 LEU A CA 1
ATOM 1417 C C . LEU A 1 182 ? 12.531 8.926 -17.320 1.00 68.75 182 LEU A C 1
ATOM 1419 O O . LEU A 1 182 ? 13.231 9.258 -18.271 1.00 68.75 182 LEU A O 1
ATOM 1423 N N . TYR A 1 183 ? 12.056 7.689 -17.186 1.00 67.75 183 TYR A N 1
ATOM 1424 C CA . TYR A 1 183 ? 12.345 6.629 -18.143 1.00 67.75 183 TYR A CA 1
ATOM 1425 C C . TYR A 1 183 ? 11.639 6.861 -19.477 1.00 67.75 183 TYR A C 1
ATOM 1427 O O . TYR A 1 183 ? 12.233 6.613 -20.525 1.00 67.75 183 TYR A O 1
ATOM 1435 N N . SER A 1 184 ? 10.398 7.358 -19.443 1.00 65.31 184 SER A N 1
ATOM 1436 C CA . SER A 1 184 ? 9.675 7.754 -20.649 1.00 65.31 184 SER A CA 1
ATOM 1437 C C . SER A 1 184 ? 10.429 8.865 -21.379 1.00 65.31 184 SER A C 1
ATOM 1439 O O . SER A 1 184 ? 10.750 8.683 -22.535 1.00 65.31 184 SER A O 1
ATOM 1441 N N . ILE A 1 185 ? 10.851 9.945 -20.723 1.00 59.62 185 ILE A N 1
ATOM 1442 C CA . ILE A 1 18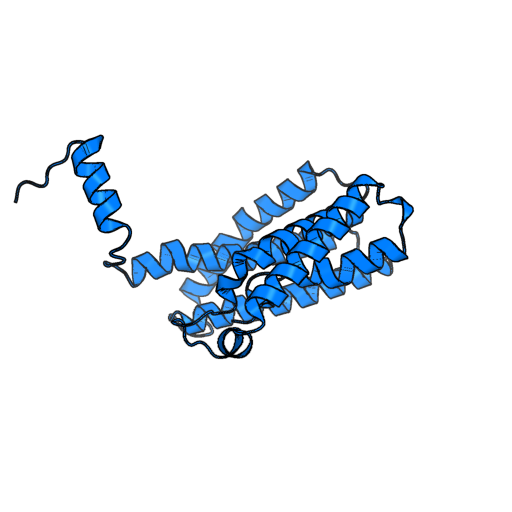5 ? 11.539 11.047 -21.412 1.00 59.62 185 ILE A CA 1
ATOM 1443 C C . ILE A 1 185 ? 12.943 10.629 -21.885 1.00 59.62 185 ILE A C 1
ATOM 1445 O O . ILE A 1 185 ? 13.334 10.942 -23.004 1.00 59.62 185 ILE A O 1
ATOM 1449 N N . ALA A 1 186 ? 13.696 9.868 -21.081 1.00 56.72 186 ALA A N 1
ATOM 1450 C CA . ALA A 1 186 ? 15.072 9.481 -21.410 1.00 56.72 186 ALA A CA 1
ATOM 1451 C C . ALA A 1 186 ? 15.188 8.397 -22.501 1.00 56.72 186 ALA A C 1
ATOM 1453 O O . ALA A 1 186 ? 16.234 8.294 -23.142 1.00 56.72 186 ALA A O 1
ATOM 1454 N N . LYS A 1 187 ? 14.153 7.568 -22.708 1.00 50.28 187 LYS A N 1
ATOM 1455 C CA . LYS A 1 187 ? 14.124 6.546 -23.776 1.00 50.28 187 LYS A CA 1
ATOM 1456 C C . LYS A 1 187 ? 13.065 6.771 -24.854 1.00 50.28 187 LYS A C 1
ATOM 1458 O O . LYS A 1 187 ? 13.164 6.147 -25.905 1.00 50.28 187 LYS A O 1
ATOM 1463 N N . PHE A 1 188 ? 12.087 7.640 -24.622 1.00 42.75 188 PHE A N 1
ATOM 1464 C CA . PHE A 1 188 ? 11.004 7.952 -25.549 1.00 42.75 188 PHE A CA 1
ATOM 1465 C C . PHE A 1 188 ? 10.939 9.454 -25.839 1.00 42.75 188 PHE A C 1
ATOM 1467 O O . PHE A 1 188 ? 9.999 10.143 -25.447 1.00 42.75 188 PHE A O 1
ATOM 1474 N N . ASN A 1 189 ? 11.810 9.894 -26.743 1.00 43.88 189 ASN A N 1
ATOM 1475 C CA . ASN A 1 189 ? 11.411 10.853 -27.782 1.00 43.88 189 ASN A CA 1
ATOM 1476 C C . ASN A 1 189 ? 10.313 10.253 -28.712 1.00 43.88 189 ASN A C 1
ATOM 1478 O O . ASN A 1 189 ? 10.389 10.404 -29.924 1.00 43.88 189 ASN A O 1
ATOM 1482 N N . GLY A 1 190 ? 9.327 9.500 -28.198 1.00 48.03 190 GLY A N 1
ATOM 1483 C CA . GLY A 1 190 ? 8.447 8.691 -29.053 1.00 48.03 190 GLY A CA 1
ATOM 1484 C C . GLY A 1 190 ? 7.377 7.834 -28.372 1.00 48.03 190 GLY A C 1
ATOM 1485 O O . GLY A 1 190 ? 7.107 6.738 -28.848 1.00 48.03 190 GLY A O 1
ATOM 1486 N N . TYR A 1 191 ? 6.751 8.266 -27.269 1.00 45.34 191 TYR A N 1
ATOM 1487 C CA . TYR A 1 191 ? 5.470 7.651 -26.880 1.00 45.34 191 TYR A CA 1
ATOM 1488 C C . TYR A 1 191 ? 4.337 8.338 -27.651 1.00 45.34 191 TYR A C 1
ATOM 1490 O O . TYR A 1 191 ? 3.743 9.318 -27.203 1.00 45.34 191 TYR A O 1
ATOM 1498 N N . GLU A 1 192 ? 4.059 7.769 -28.821 1.00 53.69 192 GLU A N 1
ATOM 1499 C CA . GLU A 1 192 ? 3.072 8.165 -29.838 1.00 53.69 192 GLU A CA 1
ATOM 1500 C C . GLU A 1 192 ? 1.630 8.314 -29.329 1.00 53.69 192 GLU A C 1
ATOM 1502 O O . GLU A 1 192 ? 0.795 8.859 -30.034 1.00 53.69 192 GLU A O 1
ATOM 1507 N N . LEU A 1 193 ? 1.296 7.861 -28.115 1.00 51.03 193 LEU A N 1
ATOM 1508 C CA . LEU A 1 193 ? -0.076 7.954 -27.602 1.00 51.03 193 LEU A CA 1
ATOM 1509 C C . LEU A 1 193 ? -0.474 9.395 -27.244 1.00 51.03 193 LEU A C 1
ATOM 1511 O O . LEU A 1 193 ? -1.605 9.809 -27.484 1.00 51.03 193 LEU A O 1
ATOM 1515 N N . TRP A 1 194 ? 0.445 10.154 -26.641 1.00 49.09 194 TRP A N 1
ATOM 1516 C CA . TRP A 1 194 ? 0.158 11.517 -26.182 1.00 49.09 194 TRP A CA 1
ATOM 1517 C C . TRP A 1 194 ? 0.463 12.568 -27.242 1.00 49.09 194 TRP A C 1
ATOM 1519 O O . TRP A 1 194 ? -0.099 13.653 -27.163 1.00 49.09 194 TRP A O 1
ATOM 1529 N N . ILE A 1 195 ? 1.296 12.249 -28.238 1.00 54.81 195 ILE A N 1
ATOM 1530 C CA . ILE A 1 195 ? 1.668 13.182 -29.311 1.00 54.81 195 ILE A CA 1
ATOM 1531 C C . ILE A 1 195 ? 0.419 13.683 -30.061 1.00 54.81 195 ILE A C 1
ATOM 1533 O O . ILE A 1 195 ? 0.209 14.891 -30.052 1.00 54.81 195 ILE A O 1
ATOM 1537 N N . PRO A 1 196 ? -0.505 12.831 -30.555 1.00 55.62 196 PRO A N 1
ATOM 1538 C CA . PRO A 1 196 ? -1.713 13.297 -31.230 1.00 55.62 196 PRO A CA 1
ATOM 1539 C C . PRO A 1 196 ? -2.627 14.105 -30.310 1.00 55.62 196 PRO A C 1
ATOM 1541 O O . PRO A 1 196 ? -3.224 15.084 -30.743 1.00 55.62 196 PRO A O 1
ATOM 1544 N N . LEU A 1 197 ? -2.749 13.726 -29.032 1.00 59.75 197 LEU A N 1
ATOM 1545 C CA . LEU A 1 197 ? -3.610 14.437 -28.083 1.00 59.75 197 LEU A CA 1
ATOM 1546 C C . LEU A 1 197 ? -3.055 15.835 -27.772 1.00 59.75 197 LEU A C 1
ATOM 1548 O O . LEU A 1 197 ? -3.809 16.805 -27.745 1.00 59.75 197 LEU A O 1
ATOM 1552 N N . VAL A 1 198 ? -1.741 15.935 -27.565 1.00 59.03 198 VAL A N 1
ATOM 1553 C CA . VAL A 1 198 ? -1.039 17.195 -27.303 1.00 59.03 198 VAL A CA 1
ATOM 1554 C C . VAL A 1 198 ? -1.030 18.067 -28.558 1.00 59.03 198 VAL A C 1
ATOM 1556 O O . VAL A 1 198 ? -1.373 19.239 -28.454 1.00 59.03 198 VAL A O 1
ATOM 1559 N N . GLU A 1 199 ? -0.753 17.515 -29.740 1.00 65.25 199 GLU A N 1
ATOM 1560 C CA . GLU A 1 199 ? -0.835 18.237 -31.020 1.00 65.25 199 GLU A CA 1
ATOM 1561 C C . GLU A 1 199 ? -2.256 18.740 -31.298 1.00 65.25 199 GLU A C 1
ATOM 1563 O O . GLU A 1 199 ? -2.441 19.907 -31.639 1.00 65.25 199 GLU A O 1
ATOM 1568 N N . THR A 1 200 ? -3.282 17.914 -31.064 1.00 67.69 200 THR A N 1
ATOM 1569 C CA . THR A 1 200 ? -4.690 18.315 -31.234 1.00 67.69 200 THR A CA 1
ATOM 1570 C C . THR A 1 200 ? -5.073 19.419 -30.249 1.00 67.69 200 THR A C 1
ATOM 1572 O O . THR A 1 200 ? -5.796 20.348 -30.615 1.00 67.69 200 THR A O 1
ATOM 1575 N N . PHE A 1 201 ? -4.586 19.352 -29.009 1.00 65.12 201 PHE A N 1
ATOM 1576 C CA . PHE A 1 201 ? -4.826 20.380 -27.998 1.00 65.12 201 PHE A CA 1
ATOM 1577 C C . PHE A 1 201 ? -4.119 21.696 -28.353 1.00 65.12 201 PHE A C 1
ATOM 1579 O O . PHE A 1 201 ? -4.725 22.764 -28.289 1.00 65.12 201 PHE A O 1
ATOM 1586 N N . TYR A 1 202 ? -2.867 21.636 -28.807 1.00 57.09 202 TYR A N 1
ATOM 1587 C CA . TYR A 1 202 ? -2.120 22.817 -29.242 1.00 57.09 202 TYR A CA 1
ATOM 1588 C C . TYR A 1 202 ? -2.717 23.464 -30.499 1.00 57.09 202 TYR A C 1
ATOM 1590 O O . TYR A 1 202 ? -2.844 24.689 -30.538 1.00 57.09 202 TYR A O 1
ATOM 1598 N N . ALA A 1 203 ? -3.156 22.668 -31.476 1.00 62.12 203 ALA A N 1
ATOM 1599 C CA . ALA A 1 203 ? -3.761 23.164 -32.710 1.00 62.12 203 ALA A CA 1
ATOM 1600 C C . ALA A 1 203 ? -5.151 23.784 -32.485 1.00 62.12 203 ALA A C 1
ATOM 1602 O O . ALA A 1 203 ? -5.440 24.845 -33.031 1.00 62.12 203 ALA A O 1
ATOM 1603 N N . ASN A 1 204 ? -6.006 23.151 -31.670 1.00 64.06 204 ASN A N 1
ATOM 1604 C CA . ASN A 1 204 ? -7.419 23.543 -31.558 1.00 64.06 204 ASN A CA 1
ATOM 1605 C C . ASN A 1 204 ? -7.753 24.397 -30.328 1.00 64.06 204 ASN A C 1
ATOM 1607 O O . ASN A 1 204 ? -8.766 25.090 -30.340 1.00 64.06 204 ASN A O 1
ATOM 1611 N N . VAL A 1 205 ? -6.947 24.339 -29.262 1.00 65.00 205 VAL A N 1
ATOM 1612 C CA . VAL A 1 205 ? -7.220 25.068 -28.007 1.00 65.00 205 VAL A CA 1
ATOM 1613 C C . VAL A 1 205 ? -6.264 26.241 -27.822 1.00 65.00 205 VAL A C 1
ATOM 1615 O O . VAL A 1 205 ? -6.686 27.309 -27.388 1.00 65.00 205 VAL A O 1
ATOM 1618 N N . ILE A 1 206 ? -4.984 26.057 -28.157 1.00 61.59 206 ILE A N 1
ATOM 1619 C CA . ILE A 1 206 ? -3.943 27.085 -27.974 1.00 61.59 206 ILE A CA 1
ATOM 1620 C C . ILE A 1 206 ? -3.699 27.873 -29.279 1.00 61.59 206 ILE A C 1
ATOM 1622 O O . ILE A 1 206 ? -3.227 29.006 -29.232 1.00 61.59 206 ILE A O 1
ATOM 1626 N N . GLY A 1 207 ? -4.084 27.323 -30.437 1.00 51.59 207 GLY A N 1
ATOM 1627 C CA . GLY A 1 207 ? -4.050 28.007 -31.735 1.00 51.59 207 GLY A CA 1
ATOM 1628 C C . GLY A 1 207 ? -2.658 28.114 -32.362 1.00 51.59 207 GLY A C 1
ATOM 1629 O O . GLY A 1 207 ? -2.430 28.980 -33.204 1.00 51.59 207 GLY A O 1
ATOM 1630 N N . ILE A 1 208 ? -1.713 27.261 -31.963 1.00 51.19 208 ILE A N 1
ATOM 1631 C CA . ILE A 1 208 ? -0.368 27.246 -32.546 1.00 51.19 208 ILE A CA 1
ATOM 1632 C C . ILE A 1 208 ? -0.367 26.228 -33.687 1.00 51.19 208 ILE A C 1
ATOM 1634 O O . ILE A 1 208 ? -0.213 25.029 -33.471 1.00 51.19 208 ILE A O 1
ATOM 1638 N N . SER A 1 209 ? -0.572 26.709 -34.913 1.00 47.03 209 SER A N 1
ATOM 1639 C CA . SER A 1 209 ? -0.331 25.928 -36.125 1.00 47.03 209 SER A CA 1
ATOM 1640 C C . SER A 1 209 ? 1.163 25.949 -36.436 1.00 47.03 209 SER A C 1
ATOM 1642 O O . SER A 1 209 ? 1.717 27.023 -36.686 1.00 47.03 209 SER A O 1
ATOM 1644 N N . TYR A 1 210 ? 1.815 24.787 -36.440 1.00 45.41 210 TYR A N 1
ATOM 1645 C CA . TYR A 1 210 ? 3.168 24.665 -36.977 1.00 45.41 210 TYR A CA 1
ATOM 1646 C C . TYR A 1 210 ? 3.131 25.046 -38.465 1.00 45.41 210 TYR A C 1
ATOM 1648 O O . TYR A 1 210 ? 2.590 24.319 -39.296 1.00 45.41 210 TYR A O 1
ATOM 1656 N N . LEU A 1 211 ? 3.636 26.235 -38.791 1.00 38.69 211 LEU A N 1
ATOM 1657 C CA . LEU A 1 211 ? 3.965 26.611 -40.159 1.00 38.69 211 LEU A CA 1
ATOM 1658 C C . LEU A 1 211 ? 5.265 25.887 -40.523 1.00 38.69 211 LEU A C 1
ATOM 1660 O O . LEU A 1 211 ? 6.311 26.244 -39.988 1.00 38.69 211 LEU A O 1
ATOM 1664 N N . SER A 1 212 ? 5.119 24.902 -41.420 1.00 33.12 212 SER A N 1
ATOM 1665 C CA . SER A 1 212 ? 6.138 24.128 -42.163 1.00 33.12 212 SER A CA 1
ATOM 1666 C C . SER A 1 212 ? 7.183 23.363 -41.356 1.00 33.12 212 SER A C 1
ATOM 1668 O O . SER A 1 212 ? 8.080 24.016 -40.783 1.00 33.12 212 SER A O 1
#

Radius of gyration: 20.49 Å; chains: 1; bounding box: 46×47×65 Å

Sequence (212 aa):
MSLVAVSPLIIIALVVLPILLWRRPGRFTTADRQIILFLVVVGIAVWVAYLRSMHGLNTSNGIVPDIRYLTPFYLPAGILAILAIHKLAGDISAKTIAMYGMLSVLLTTPLLILFIMIFQPYGGAYLGYTIFFSRLTYIILGAVLVTLILQALGIVKIKWTFVTIAVLVTIPLGWQIMMLFLYSIAKFNGYELWIPLVETFYANVIGISYLS

Foldseek 3Di:
DDLCLQAVLLCLLVPLLVVCCVPPVVLADPVNVVLNVVLVVQLVVLCVVCVVVVVVCPPDPPDGNHSNPSVSNSVSSNVSSVSSLVSLCVPDDPVNLVVLLVVLLVPVLVVVLVCCVPCVVQHPDPVSLSVVLSVVLVVLSVVLVVQVVCVVVVNDDVVVNSNSVSNNVNSSVSSVCCVVPPVCVVPDPPPPPCVVVVVCCCCPPVNDDPDD

pLDDT: mean 81.44, std 14.8, range [33.12, 95.88]

Secondary structure (DSSP, 8-state):
--HHHH-THHHIIIIIHHHHHHH-GGG--HHHHHHHHHHHHHHHHHHHHTGGGHHHHHH-SSSS--GGG-HHHHHHHHHHHHHHHHHHHTTS-HHHHHHHHHHHHHHHHHHHHHHHHHH-TT-SSHHHHHHHHHHHHHHHHHHHHHHHHHHHTTSS-HHHHHHHHHHHHHHHHHHHHIIIIIIHHHH-TT-TTHHHHHHHHIIIII------